Protein AF-A0A4R1BT69-F1 (afdb_monomer_lite)

Foldseek 3Di:
DDDPVVVPPDPPVLLVQLVVLLVVLVVQLVVQVVVVDPVSNVVSPVSSVVSNVVSVVSVVVVVVVVVVVVVVVVVVVVVVVVVVVVVVVVVVVVVVVVVVVVVVVVVVVVVVVVVVVVVVVVVVVVVVVVVVVVVVVVVVVVVVVVVVVVVVVVVVVVVVVVVVVVVVVVVVVVVVVVVVVVVVCVVPPPPPPDD

Structure (mmCIF, N/CA/C/O backbone):
data_AF-A0A4R1BT69-F1
#
_entry.id   AF-A0A4R1BT69-F1
#
loop_
_atom_site.group_PDB
_atom_site.id
_atom_site.type_symbol
_atom_site.label_atom_id
_atom_site.label_alt_id
_atom_site.label_comp_id
_atom_site.label_asym_id
_atom_site.label_entity_id
_atom_site.label_seq_id
_atom_site.pdbx_PDB_ins_code
_atom_site.Cartn_x
_atom_site.Cartn_y
_atom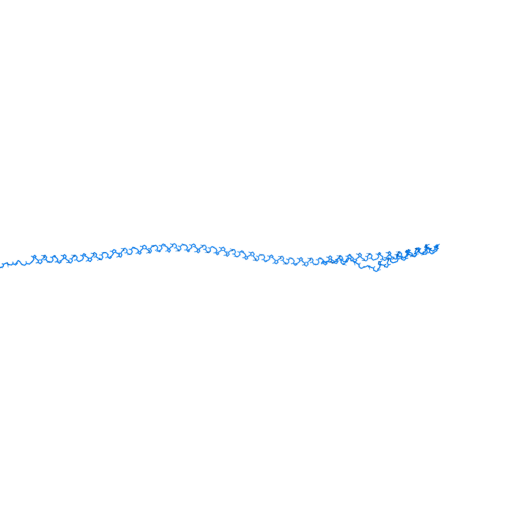_site.Cartn_z
_atom_site.occupancy
_atom_site.B_iso_or_equiv
_atom_site.auth_seq_id
_atom_site.auth_comp_id
_atom_site.auth_asym_id
_atom_site.auth_atom_id
_atom_site.pdbx_PDB_model_num
ATOM 1 N N . MET A 1 1 ? 21.570 1.247 -15.031 1.00 42.03 1 MET A N 1
ATOM 2 C CA . MET A 1 1 ? 21.966 2.538 -15.638 1.00 42.03 1 MET A CA 1
ATOM 3 C C . MET A 1 1 ? 23.028 2.250 -16.687 1.00 42.03 1 MET A C 1
ATOM 5 O O . MET A 1 1 ? 24.064 1.708 -16.329 1.00 42.03 1 MET A O 1
ATOM 9 N N . ALA A 1 2 ? 22.754 2.500 -17.970 1.00 43.34 2 ALA A N 1
ATOM 10 C CA . ALA A 1 2 ? 23.725 2.246 -19.034 1.00 43.34 2 ALA A CA 1
ATOM 11 C C . ALA A 1 2 ? 24.898 3.231 -18.903 1.00 43.34 2 ALA A C 1
ATOM 13 O O . ALA A 1 2 ? 24.708 4.446 -18.959 1.00 43.34 2 ALA A O 1
ATOM 14 N N . THR A 1 3 ? 26.099 2.705 -18.680 1.00 44.31 3 THR A N 1
ATOM 15 C CA . THR A 1 3 ? 27.328 3.484 -18.538 1.00 44.31 3 THR A CA 1
ATOM 16 C C . THR A 1 3 ? 27.692 4.168 -19.860 1.00 44.31 3 THR A C 1
A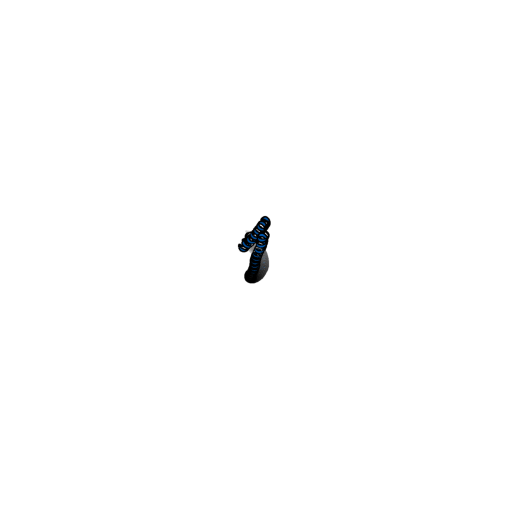TOM 18 O O . THR A 1 3 ? 27.475 3.649 -20.960 1.00 44.31 3 THR A O 1
ATOM 21 N N . SER A 1 4 ? 28.287 5.355 -19.747 1.00 48.50 4 SER A N 1
ATOM 22 C CA . SER A 1 4 ? 28.806 6.216 -20.823 1.00 48.50 4 SER A CA 1
ATOM 23 C C . SER A 1 4 ? 29.787 5.527 -21.792 1.00 48.50 4 SER A C 1
ATOM 25 O O . SER A 1 4 ? 30.089 6.074 -22.853 1.00 48.50 4 SER A O 1
ATOM 27 N N . ALA A 1 5 ? 30.227 4.304 -21.480 1.00 44.75 5 ALA A N 1
ATOM 28 C CA . ALA A 1 5 ? 31.103 3.467 -22.294 1.00 44.75 5 ALA A CA 1
ATOM 29 C C . ALA A 1 5 ? 30.460 2.950 -23.599 1.00 44.75 5 ALA A C 1
ATOM 31 O O . ALA A 1 5 ? 31.175 2.730 -24.574 1.00 44.75 5 ALA A O 1
ATOM 32 N N . SER A 1 6 ? 29.127 2.835 -23.682 1.00 44.69 6 SER A N 1
ATOM 33 C CA . SER A 1 6 ? 28.432 2.416 -24.922 1.00 44.69 6 SER A CA 1
ATOM 34 C C . SER A 1 6 ? 28.472 3.462 -26.046 1.00 44.69 6 SER A C 1
ATOM 36 O O . SER A 1 6 ? 28.169 3.164 -27.201 1.00 44.69 6 SER A O 1
ATOM 38 N N . ARG A 1 7 ? 28.854 4.707 -25.730 1.00 49.44 7 ARG A N 1
ATOM 39 C CA . ARG A 1 7 ? 28.802 5.831 -26.673 1.00 49.44 7 ARG A CA 1
ATOM 40 C C . ARG A 1 7 ? 30.034 5.918 -27.578 1.00 49.44 7 ARG A C 1
ATOM 42 O O . ARG A 1 7 ? 29.995 6.591 -28.606 1.00 49.44 7 ARG A O 1
ATOM 49 N N . ARG A 1 8 ? 31.121 5.213 -27.245 1.00 49.56 8 ARG A N 1
ATOM 50 C CA . ARG A 1 8 ? 32.329 5.150 -28.077 1.00 49.56 8 ARG A CA 1
ATOM 51 C C . ARG A 1 8 ? 32.193 3.993 -29.069 1.00 49.56 8 ARG A C 1
ATOM 53 O O . ARG A 1 8 ? 32.874 2.981 -28.951 1.00 49.56 8 ARG A O 1
ATOM 60 N N . ARG A 1 9 ? 31.267 4.138 -30.028 1.00 60.31 9 ARG A N 1
ATOM 61 C CA . ARG A 1 9 ? 31.115 3.196 -31.151 1.00 60.31 9 ARG A CA 1
ATOM 62 C C . ARG A 1 9 ? 32.493 2.956 -31.774 1.00 60.31 9 ARG A C 1
ATOM 64 O O . ARG A 1 9 ? 33.202 3.907 -32.111 1.00 60.31 9 ARG A O 1
ATOM 71 N N . GLN A 1 10 ? 32.869 1.685 -31.872 1.00 62.44 10 GLN A N 1
ATOM 72 C CA . GLN A 1 10 ? 34.111 1.234 -32.486 1.00 62.44 10 GLN A CA 1
ATOM 73 C C . GLN A 1 10 ? 34.230 1.861 -33.883 1.00 62.44 10 GLN A C 1
ATOM 75 O O . GLN A 1 10 ? 33.261 1.878 -34.644 1.00 62.44 10 GLN A O 1
ATOM 80 N N . ARG A 1 11 ? 35.387 2.457 -34.198 1.00 70.56 11 ARG A N 1
ATOM 81 C CA . ARG A 1 11 ? 35.605 3.109 -35.497 1.00 70.56 11 ARG A CA 1
ATOM 82 C C . ARG A 1 11 ? 35.441 2.058 -36.597 1.00 70.56 11 ARG A C 1
ATOM 84 O O . ARG A 1 11 ? 36.192 1.089 -36.618 1.00 70.56 11 ARG A O 1
ATOM 91 N N . SER A 1 12 ? 34.453 2.243 -37.476 1.00 80.06 12 SER A N 1
ATOM 92 C CA . SER A 1 12 ? 34.194 1.317 -38.583 1.00 80.06 12 SER A CA 1
ATOM 93 C C . SER A 1 12 ? 35.414 1.260 -39.498 1.00 80.06 12 SER A C 1
ATOM 95 O O . SER A 1 12 ? 35.846 2.282 -40.037 1.00 80.06 12 SER A O 1
ATOM 97 N N . THR A 1 13 ? 35.961 0.059 -39.692 1.00 86.12 13 THR A N 1
ATOM 98 C CA . THR A 1 13 ? 37.106 -0.191 -40.580 1.00 86.12 13 THR A CA 1
ATOM 99 C C . THR A 1 13 ? 36.847 0.347 -41.989 1.00 86.12 13 THR A C 1
ATOM 101 O O . THR A 1 13 ? 37.762 0.856 -42.628 1.00 86.12 13 THR A O 1
ATOM 104 N N . ARG A 1 14 ? 35.589 0.330 -42.452 1.00 88.50 14 ARG A N 1
ATOM 105 C CA . ARG A 1 14 ? 35.183 0.857 -43.765 1.00 88.50 14 ARG A CA 1
ATOM 106 C C . ARG A 1 14 ? 35.346 2.374 -43.872 1.00 88.50 14 ARG A C 1
ATOM 108 O O . ARG A 1 14 ? 35.850 2.859 -44.880 1.00 88.50 14 ARG A O 1
ATOM 115 N N . LEU A 1 15 ? 34.981 3.116 -42.824 1.00 89.56 15 LEU A N 1
ATOM 116 C CA . LEU A 1 15 ? 35.206 4.566 -42.747 1.00 89.56 15 LEU A CA 1
ATOM 117 C C . LEU A 1 15 ? 36.703 4.896 -42.683 1.00 89.56 15 LEU A C 1
ATOM 119 O O . LEU A 1 15 ? 37.147 5.851 -43.321 1.00 89.56 15 LEU A O 1
ATOM 123 N N . THR A 1 16 ? 37.494 4.079 -41.981 1.00 92.25 16 THR A N 1
ATOM 124 C CA . THR A 1 16 ? 38.959 4.213 -41.970 1.00 92.25 16 THR A CA 1
ATOM 125 C C . THR A 1 16 ? 39.539 4.011 -43.371 1.00 92.25 16 THR A C 1
ATOM 127 O O . THR A 1 16 ? 40.317 4.845 -43.822 1.00 92.25 16 THR A O 1
ATOM 130 N N . VAL A 1 17 ? 39.114 2.969 -44.097 1.00 93.44 17 VAL A N 1
ATOM 131 C CA . VAL A 1 17 ? 39.547 2.713 -45.484 1.00 93.44 17 VAL A CA 1
ATOM 132 C C . VAL A 1 17 ? 39.166 3.869 -46.410 1.00 93.44 17 VAL A C 1
ATOM 134 O O . VAL A 1 17 ? 40.019 4.352 -47.148 1.00 93.44 17 VAL A O 1
ATOM 137 N N . ALA A 1 18 ? 37.926 4.368 -46.341 1.00 92.19 18 ALA A N 1
ATOM 138 C CA . ALA A 1 18 ? 37.498 5.523 -47.135 1.00 92.19 18 ALA A CA 1
ATOM 139 C C . ALA A 1 18 ? 38.363 6.767 -46.859 1.00 92.19 18 ALA A C 1
ATOM 141 O O . ALA A 1 18 ? 38.771 7.458 -47.789 1.00 92.19 18 ALA A O 1
ATOM 142 N N . THR A 1 19 ? 38.703 7.013 -45.591 1.00 94.50 19 THR A N 1
ATOM 143 C CA . THR A 1 19 ? 39.584 8.123 -45.195 1.00 94.50 19 THR A CA 1
ATOM 144 C C . THR A 1 19 ? 40.998 7.946 -45.754 1.00 94.50 19 THR A C 1
ATOM 146 O O . THR A 1 19 ? 41.560 8.888 -46.305 1.00 94.50 19 THR A O 1
ATOM 149 N N . VAL A 1 20 ? 41.565 6.737 -45.670 1.00 95.62 20 VAL A N 1
ATOM 150 C CA . VAL A 1 20 ? 42.897 6.428 -46.219 1.00 95.62 20 VAL A CA 1
ATOM 151 C C . VAL A 1 20 ? 42.928 6.615 -47.739 1.00 95.62 20 VAL A C 1
ATOM 153 O O . VAL A 1 20 ? 43.878 7.203 -48.248 1.00 95.62 20 VAL A O 1
ATOM 156 N N . LEU A 1 21 ? 41.883 6.198 -48.466 1.00 93.69 21 LEU A N 1
ATOM 157 C CA . LEU A 1 21 ? 41.784 6.406 -49.918 1.00 93.69 21 LEU A CA 1
ATOM 158 C C . LEU A 1 21 ? 41.811 7.895 -50.294 1.00 93.69 21 LEU A C 1
ATOM 160 O O . LEU A 1 21 ? 42.491 8.265 -51.249 1.00 93.69 21 LEU A O 1
ATOM 164 N N . LEU A 1 22 ? 41.124 8.750 -49.529 1.00 95.12 22 LEU A N 1
ATOM 165 C CA . LEU A 1 22 ? 41.146 10.201 -49.744 1.00 95.12 22 LEU A CA 1
ATOM 166 C C . LEU A 1 22 ? 42.527 10.807 -49.464 1.00 95.12 22 LEU A C 1
ATOM 168 O O . LEU A 1 22 ? 42.980 11.666 -50.219 1.00 95.12 22 LEU A O 1
ATOM 172 N N . VAL A 1 23 ? 43.218 10.340 -48.420 1.00 97.38 23 VAL A N 1
ATOM 173 C CA . VAL A 1 23 ? 44.592 10.775 -48.118 1.00 97.38 23 VAL A CA 1
ATOM 174 C C . VAL A 1 23 ? 45.549 10.368 -49.241 1.00 97.38 23 VAL A C 1
ATOM 176 O O . VAL A 1 23 ? 46.329 11.198 -49.700 1.00 97.38 23 VAL A O 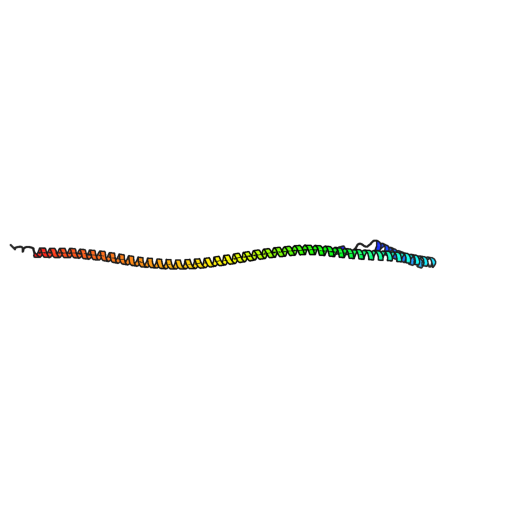1
ATOM 179 N N . ILE A 1 24 ? 45.460 9.128 -49.736 1.00 96.00 24 ILE A N 1
ATOM 180 C CA . ILE A 1 24 ? 46.273 8.654 -50.869 1.00 96.00 24 ILE A CA 1
ATOM 181 C C . ILE A 1 24 ? 45.996 9.498 -52.117 1.00 96.00 24 ILE A C 1
ATOM 183 O O . ILE A 1 24 ? 46.939 9.947 -52.763 1.00 96.00 24 ILE A O 1
ATOM 187 N N . ALA A 1 25 ? 44.725 9.764 -52.433 1.00 93.50 25 ALA A N 1
ATOM 188 C CA . ALA A 1 25 ? 44.349 10.608 -53.565 1.00 93.50 25 ALA A CA 1
ATOM 189 C C . ALA A 1 25 ? 44.987 12.005 -53.474 1.00 93.50 25 ALA A C 1
ATOM 191 O O . ALA A 1 25 ? 45.559 12.484 -54.451 1.00 93.50 25 ALA A O 1
ATOM 192 N N . ALA A 1 26 ? 44.953 12.630 -52.292 1.00 95.12 26 ALA A N 1
ATOM 193 C CA . ALA A 1 26 ? 45.573 13.933 -52.066 1.00 95.12 26 ALA A CA 1
ATOM 194 C C . ALA A 1 26 ? 47.100 13.895 -52.260 1.00 95.12 26 ALA A C 1
ATOM 196 O O . ALA A 1 26 ? 47.651 14.750 -52.951 1.00 95.12 26 ALA A O 1
ATOM 197 N N . VAL A 1 27 ? 47.780 12.885 -51.706 1.00 96.62 27 VAL A N 1
ATOM 198 C CA . VAL A 1 27 ? 49.238 12.716 -51.849 1.00 96.62 27 VAL A CA 1
ATOM 199 C C . VAL A 1 27 ? 49.635 12.520 -53.314 1.00 96.62 27 VAL A C 1
ATOM 201 O O . VAL A 1 27 ? 50.589 13.145 -53.775 1.00 96.62 27 VAL A O 1
ATOM 204 N N . VAL A 1 28 ? 48.889 11.701 -54.063 1.00 94.50 28 VAL A N 1
ATOM 205 C CA . VAL A 1 28 ? 49.145 11.446 -55.490 1.00 94.50 28 VAL A CA 1
ATOM 206 C C . VAL A 1 28 ? 49.007 12.725 -56.319 1.00 94.50 28 VAL A C 1
ATOM 208 O O . VAL A 1 28 ? 49.852 12.988 -57.173 1.00 94.50 28 VAL A O 1
ATOM 211 N N . VAL A 1 29 ? 47.997 13.557 -56.044 1.00 94.12 29 VAL A N 1
ATOM 212 C CA . VAL A 1 29 ? 47.826 14.852 -56.726 1.00 94.12 29 VAL A CA 1
ATOM 213 C C . VAL A 1 29 ? 48.973 15.809 -56.399 1.00 94.12 29 VAL A C 1
ATOM 215 O O . VAL A 1 29 ? 49.535 16.403 -57.316 1.00 94.12 29 VAL A O 1
ATOM 218 N N . ILE A 1 30 ? 49.368 15.923 -55.126 1.00 95.00 30 ILE A N 1
ATOM 219 C CA . ILE A 1 30 ? 50.489 16.780 -54.702 1.00 95.00 30 ILE A CA 1
ATOM 220 C C . ILE A 1 30 ? 51.791 16.354 -55.393 1.00 95.00 30 ILE A C 1
ATOM 222 O O . ILE A 1 30 ? 52.506 17.199 -55.931 1.00 95.00 30 ILE A O 1
ATOM 226 N N . ALA A 1 31 ? 52.080 15.050 -55.427 1.00 92.06 31 ALA A N 1
ATOM 227 C CA . ALA A 1 31 ? 53.257 14.512 -56.105 1.00 92.06 31 ALA A CA 1
ATOM 228 C C . ALA A 1 31 ? 53.215 14.760 -57.624 1.00 92.06 31 ALA A C 1
ATOM 230 O O . ALA A 1 31 ? 54.228 15.134 -58.217 1.00 92.06 31 ALA A O 1
ATOM 231 N N . GLY A 1 32 ? 52.038 14.608 -58.245 1.00 92.62 32 GLY A N 1
ATOM 232 C CA . GLY A 1 32 ? 51.820 14.916 -59.658 1.00 92.62 32 GLY A CA 1
ATOM 233 C C . GLY A 1 32 ? 52.157 16.371 -59.988 1.00 92.62 32 GLY A C 1
ATOM 234 O O . GLY A 1 32 ? 52.947 16.618 -60.898 1.00 92.62 32 GLY A O 1
ATOM 235 N N . VAL A 1 33 ? 51.652 17.319 -59.193 1.00 92.88 33 VAL A N 1
ATOM 236 C CA . VAL A 1 33 ? 51.926 18.757 -59.361 1.00 92.88 33 VAL A CA 1
ATOM 237 C C . VAL A 1 33 ? 53.408 19.080 -59.147 1.00 92.88 33 VAL A C 1
ATOM 239 O O . VAL A 1 33 ? 54.001 19.788 -59.958 1.00 92.88 33 VAL A O 1
ATOM 242 N N . ALA A 1 34 ? 54.031 18.530 -58.100 1.00 94.38 34 ALA A N 1
ATOM 243 C CA . ALA A 1 34 ? 55.442 18.772 -57.789 1.00 94.38 34 ALA A CA 1
ATOM 244 C C . ALA A 1 34 ? 56.402 18.290 -58.893 1.00 94.38 34 ALA A C 1
ATOM 246 O O . ALA A 1 34 ? 57.501 18.823 -59.024 1.00 94.38 34 ALA A O 1
ATOM 247 N N . SER A 1 35 ? 55.988 17.314 -59.708 1.00 93.12 35 SER A N 1
ATOM 248 C CA . SER A 1 35 ? 56.788 16.818 -60.834 1.00 93.12 35 SER A CA 1
ATOM 249 C C . SER A 1 35 ? 56.919 17.813 -61.997 1.00 93.12 35 SER A C 1
ATOM 251 O O . SER A 1 35 ? 57.783 17.632 -62.852 1.00 93.12 35 SER A O 1
ATOM 253 N N . GLY A 1 36 ? 56.038 18.820 -62.083 1.00 89.44 36 GLY A N 1
ATOM 254 C CA . GLY A 1 36 ? 55.970 19.762 -63.208 1.00 89.44 36 GLY A CA 1
ATOM 255 C C . GLY A 1 36 ? 55.502 19.151 -64.540 1.00 89.44 36 GLY A C 1
ATOM 256 O O . GLY A 1 36 ? 55.411 19.860 -65.540 1.00 89.44 36 GLY A O 1
ATOM 257 N N . SER A 1 37 ? 55.183 17.851 -64.581 1.00 92.69 37 SER A N 1
ATOM 258 C CA . SER A 1 37 ? 54.733 17.156 -65.790 1.00 92.69 37 SER A CA 1
ATOM 259 C C . SER A 1 37 ? 53.214 17.219 -65.944 1.00 92.69 37 SER A C 1
ATOM 261 O O . SER A 1 37 ? 52.456 16.738 -65.095 1.00 92.69 37 SER A O 1
ATOM 263 N N . PHE A 1 38 ? 52.759 17.754 -67.081 1.00 91.62 38 PHE A N 1
ATOM 264 C CA . PHE A 1 38 ? 51.335 17.841 -67.410 1.00 91.62 38 PHE A CA 1
ATOM 265 C C . PHE A 1 38 ? 50.664 16.460 -67.467 1.00 91.62 38 PHE A C 1
ATOM 267 O O . PHE A 1 38 ? 49.588 16.269 -66.904 1.00 91.62 38 PHE A O 1
ATOM 274 N N . VAL A 1 39 ? 51.322 15.475 -68.089 1.00 91.19 39 VAL A N 1
ATOM 275 C CA . VAL A 1 39 ? 50.773 14.118 -68.249 1.00 91.19 39 VAL A CA 1
ATOM 276 C C . VAL A 1 39 ? 50.616 13.422 -66.894 1.00 91.19 39 VAL A C 1
ATOM 278 O O . VAL A 1 39 ? 49.573 12.824 -66.630 1.00 91.19 39 VAL A O 1
ATOM 281 N N . LEU A 1 40 ? 51.610 13.545 -66.005 1.00 90.69 40 LEU A N 1
ATOM 282 C CA . LEU A 1 40 ? 51.535 12.970 -64.656 1.00 90.69 40 LEU A CA 1
ATOM 283 C C . LEU A 1 40 ? 50.455 13.649 -63.810 1.00 90.69 40 LEU A C 1
ATOM 285 O O . LEU A 1 40 ? 49.731 12.973 -63.083 1.00 90.69 40 LEU A O 1
ATOM 289 N N . THR A 1 41 ? 50.295 14.966 -63.949 1.00 92.56 41 THR A N 1
ATOM 290 C CA . THR A 1 41 ? 49.253 15.721 -63.240 1.00 92.56 41 THR A CA 1
ATOM 291 C C . THR A 1 41 ? 47.851 15.320 -63.707 1.00 92.56 41 THR A C 1
ATOM 293 O O . THR A 1 41 ? 46.974 15.074 -62.878 1.00 92.56 41 THR A O 1
ATOM 296 N N . ALA A 1 42 ? 47.637 15.181 -65.020 1.00 93.44 42 ALA A N 1
ATOM 297 C CA . ALA A 1 42 ? 46.363 14.730 -65.577 1.00 93.44 42 ALA A CA 1
ATOM 298 C C . ALA A 1 42 ? 46.017 13.297 -65.130 1.00 93.44 42 ALA A C 1
ATOM 300 O O . ALA A 1 42 ? 44.890 13.033 -64.706 1.00 93.44 42 ALA A O 1
ATOM 301 N N . GLY A 1 43 ? 46.995 12.383 -65.146 1.00 94.38 43 GLY A N 1
ATOM 302 C CA . GLY A 1 43 ? 46.823 11.020 -64.636 1.00 94.38 43 GLY A CA 1
ATOM 303 C C . GLY A 1 43 ? 46.491 10.983 -63.139 1.00 94.38 43 GLY A C 1
ATOM 304 O O . GLY A 1 43 ? 45.563 10.283 -62.729 1.00 94.38 43 GLY A O 1
ATOM 305 N N . ALA A 1 44 ? 47.190 11.784 -62.329 1.00 93.62 44 ALA A N 1
ATOM 306 C CA . ALA A 1 44 ? 46.936 11.915 -60.895 1.00 93.62 44 ALA A CA 1
ATOM 307 C C . ALA A 1 44 ? 45.526 12.452 -60.598 1.00 93.62 44 ALA A C 1
ATOM 309 O O . ALA A 1 44 ? 44.858 11.947 -59.696 1.00 93.62 44 ALA A O 1
ATOM 310 N N . ALA A 1 45 ? 45.044 13.422 -61.381 1.00 93.19 45 ALA A N 1
ATOM 311 C CA . ALA A 1 45 ? 43.693 13.960 -61.247 1.00 93.19 45 ALA A CA 1
ATOM 312 C C . ALA A 1 45 ? 42.616 12.897 -61.530 1.00 93.19 45 ALA A C 1
ATOM 314 O O . ALA A 1 45 ? 41.674 12.754 -60.749 1.00 93.19 45 ALA A O 1
ATOM 315 N N . ILE A 1 46 ? 42.773 12.101 -62.594 1.00 96.31 46 ILE A N 1
ATOM 316 C CA . ILE A 1 46 ? 41.843 11.004 -62.910 1.00 96.31 46 ILE A CA 1
ATOM 317 C C . ILE A 1 46 ? 41.854 9.953 -61.792 1.00 96.31 46 ILE A C 1
ATOM 319 O O . ILE A 1 4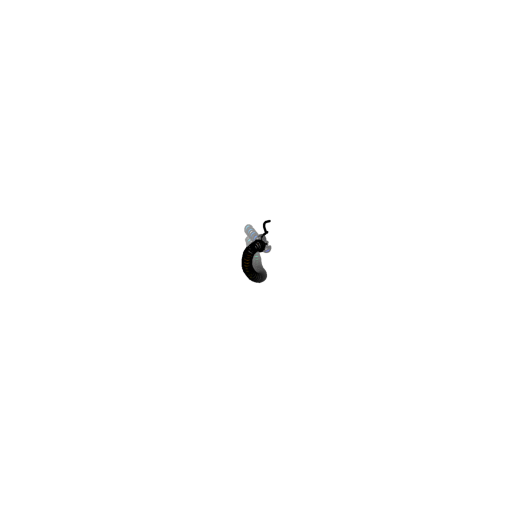6 ? 40.792 9.549 -61.314 1.00 96.31 46 ILE A O 1
ATOM 323 N N . ALA A 1 47 ? 43.039 9.545 -61.327 1.00 93.75 47 ALA A N 1
ATOM 324 C CA . ALA A 1 47 ? 43.167 8.590 -60.228 1.00 93.75 47 ALA A CA 1
ATOM 325 C C . ALA A 1 47 ? 42.502 9.108 -58.940 1.00 93.75 47 ALA A C 1
ATOM 327 O O . ALA A 1 47 ? 41.781 8.363 -58.272 1.00 93.75 47 ALA A O 1
ATOM 328 N N . ALA A 1 48 ? 42.674 10.393 -58.619 1.00 94.56 48 ALA A N 1
ATOM 329 C CA . ALA A 1 48 ? 42.048 11.018 -57.460 1.00 94.56 48 ALA A CA 1
ATOM 330 C C . ALA A 1 48 ? 40.516 11.038 -57.551 1.00 94.56 48 ALA A C 1
ATOM 332 O O . ALA A 1 48 ? 39.851 10.764 -56.552 1.00 94.56 48 ALA A O 1
ATOM 333 N N . LEU A 1 49 ? 39.945 11.287 -58.735 1.00 97.19 49 LEU A N 1
ATOM 334 C CA . LEU A 1 49 ? 38.494 11.216 -58.944 1.00 97.19 49 LEU A CA 1
ATOM 335 C C . LEU A 1 49 ? 37.953 9.798 -58.721 1.00 97.19 49 LEU A C 1
ATOM 337 O O . LEU A 1 49 ? 36.923 9.635 -58.066 1.00 97.19 49 LEU A O 1
ATOM 341 N N . VAL A 1 50 ? 38.658 8.768 -59.201 1.00 96.94 50 VAL A N 1
ATOM 342 C CA . VAL A 1 50 ? 38.264 7.363 -58.998 1.00 96.94 50 VAL A CA 1
ATOM 343 C C . VAL A 1 50 ? 38.331 6.980 -57.516 1.00 96.94 50 VAL A C 1
ATOM 345 O O . VAL A 1 50 ? 37.374 6.414 -56.980 1.00 96.94 50 VAL A O 1
ATOM 348 N N . LEU A 1 51 ? 39.427 7.325 -56.833 1.00 94.31 51 LEU A N 1
ATOM 349 C CA . LEU A 1 51 ? 39.599 7.065 -55.399 1.00 94.31 51 LEU A CA 1
ATOM 350 C C . LEU A 1 51 ? 38.564 7.825 -54.554 1.00 94.31 51 LEU A C 1
ATOM 352 O O . LEU A 1 51 ? 37.985 7.251 -53.629 1.00 94.31 51 LEU A O 1
ATOM 356 N N . GLY A 1 52 ? 38.277 9.081 -54.904 1.00 95.19 52 GLY A N 1
ATOM 357 C CA . GLY A 1 52 ? 37.239 9.893 -54.271 1.00 95.19 52 GLY A CA 1
ATOM 358 C C . GLY A 1 52 ? 35.844 9.292 -54.443 1.00 95.19 52 GLY A C 1
ATOM 359 O O . GLY A 1 52 ? 35.129 9.109 -53.458 1.00 95.19 52 GLY A O 1
ATOM 360 N N . ALA A 1 53 ? 35.476 8.890 -55.664 1.00 96.38 53 ALA A N 1
ATOM 361 C CA . ALA A 1 53 ? 34.193 8.241 -55.936 1.00 96.38 53 ALA A CA 1
ATOM 362 C C . ALA A 1 53 ? 34.026 6.927 -55.149 1.00 96.38 53 ALA A C 1
ATOM 364 O O . ALA A 1 53 ? 32.957 6.668 -54.583 1.00 96.38 53 ALA A O 1
ATOM 365 N N . ALA A 1 54 ? 35.088 6.119 -55.054 1.00 94.75 54 ALA A N 1
ATOM 366 C CA . ALA A 1 54 ? 35.093 4.903 -54.245 1.00 94.75 54 ALA A CA 1
ATOM 367 C C . ALA A 1 54 ? 34.895 5.209 -52.748 1.00 94.75 54 ALA A C 1
ATOM 369 O O . ALA A 1 54 ? 34.045 4.586 -52.104 1.00 94.75 54 ALA A O 1
ATOM 370 N N . ALA A 1 55 ? 35.606 6.203 -52.205 1.00 95.06 55 ALA A N 1
ATOM 371 C CA . ALA A 1 55 ? 35.468 6.628 -50.811 1.00 95.06 55 ALA A CA 1
ATOM 372 C C . ALA A 1 55 ? 34.049 7.141 -50.490 1.00 95.06 55 ALA A C 1
ATOM 374 O O . ALA A 1 55 ? 33.473 6.770 -49.459 1.00 95.06 55 ALA A O 1
ATOM 375 N N . THR A 1 56 ? 33.441 7.926 -51.387 1.00 95.50 56 THR A N 1
ATOM 376 C CA . THR A 1 56 ? 32.059 8.410 -51.237 1.00 95.50 56 THR A CA 1
ATOM 377 C C . THR A 1 56 ? 31.058 7.263 -51.257 1.00 95.50 56 THR A C 1
ATOM 379 O O . THR A 1 56 ? 30.170 7.219 -50.405 1.00 95.50 56 THR A O 1
ATOM 382 N N . LYS A 1 57 ? 31.213 6.292 -52.167 1.00 95.62 57 LYS A N 1
ATOM 383 C CA . LYS A 1 57 ? 30.334 5.114 -52.229 1.00 95.62 57 LYS A CA 1
ATOM 384 C C . LYS A 1 57 ? 30.408 4.286 -50.943 1.00 95.62 57 LYS A C 1
ATOM 386 O O . LYS A 1 57 ? 29.365 3.914 -50.403 1.00 95.62 57 LYS A O 1
ATOM 391 N N . ILE A 1 58 ? 31.618 4.036 -50.432 1.00 94.50 58 ILE A N 1
ATOM 392 C CA . ILE A 1 58 ? 31.822 3.319 -49.163 1.00 94.50 58 ILE A CA 1
ATOM 393 C C . ILE A 1 58 ? 31.110 4.063 -48.027 1.00 94.50 58 ILE A C 1
ATOM 395 O O . ILE A 1 58 ? 30.283 3.472 -47.330 1.00 94.50 58 ILE A O 1
ATOM 399 N N . THR A 1 59 ? 31.350 5.368 -47.899 1.00 94.50 59 THR A N 1
ATOM 400 C CA . THR A 1 59 ? 30.752 6.206 -46.847 1.00 94.50 59 THR A CA 1
ATOM 401 C C . THR A 1 59 ? 29.223 6.234 -46.930 1.00 94.50 59 THR A C 1
ATOM 403 O O . THR A 1 59 ? 28.545 6.089 -45.913 1.00 94.50 59 THR A O 1
ATOM 406 N N . ALA A 1 60 ? 28.665 6.360 -48.137 1.00 94.56 60 ALA A N 1
ATOM 407 C CA . ALA A 1 60 ? 27.222 6.369 -48.356 1.00 94.56 60 ALA A CA 1
ATOM 408 C C . ALA A 1 60 ? 26.572 5.030 -47.975 1.00 94.56 60 ALA A C 1
ATOM 410 O O . ALA A 1 60 ? 25.537 5.016 -47.304 1.00 94.56 60 ALA A O 1
ATOM 411 N N . SER A 1 61 ? 27.191 3.906 -48.356 1.00 94.19 61 SER A N 1
ATOM 412 C CA . SER A 1 61 ? 26.689 2.570 -48.011 1.00 94.19 61 SER A CA 1
ATOM 413 C C . SER A 1 61 ? 26.710 2.311 -46.501 1.00 94.19 61 SER A C 1
ATOM 415 O O . SER A 1 61 ? 25.724 1.823 -45.949 1.00 94.19 61 SER A O 1
ATOM 417 N N . GLU A 1 62 ? 27.774 2.734 -45.817 1.00 93.62 62 GLU A N 1
ATOM 418 C CA . GLU A 1 62 ? 27.907 2.596 -44.367 1.00 93.62 62 GLU A CA 1
ATOM 419 C C . GLU A 1 62 ? 26.897 3.478 -43.620 1.00 93.62 62 GLU A C 1
ATOM 421 O O . GLU A 1 62 ? 26.279 3.041 -42.650 1.00 93.62 62 GLU A O 1
ATOM 426 N N . LEU A 1 63 ? 26.665 4.709 -44.091 1.00 93.06 63 LEU A N 1
ATOM 427 C CA . LEU A 1 63 ? 25.660 5.595 -43.506 1.00 93.06 63 LEU A CA 1
ATOM 428 C C . LEU A 1 63 ? 24.247 5.015 -43.652 1.00 93.06 63 LEU A C 1
ATOM 430 O O . LEU A 1 63 ? 23.465 5.052 -42.698 1.00 93.06 63 LEU A O 1
ATOM 434 N N . ALA A 1 64 ? 23.914 4.471 -44.825 1.00 94.44 64 ALA A N 1
ATOM 435 C CA . ALA A 1 64 ? 22.625 3.831 -45.064 1.00 94.44 64 ALA A CA 1
ATOM 436 C C . ALA A 1 64 ? 22.430 2.600 -44.165 1.00 94.44 64 ALA A C 1
ATOM 438 O O . ALA A 1 64 ? 21.365 2.446 -43.561 1.00 94.44 64 ALA A O 1
ATOM 439 N N . GLN A 1 65 ? 23.460 1.761 -44.029 1.00 93.19 65 GLN A N 1
ATOM 440 C CA . GLN A 1 65 ? 23.444 0.600 -43.142 1.00 93.19 65 GLN A CA 1
ATOM 441 C C . GLN A 1 65 ? 23.283 1.023 -41.672 1.00 93.19 65 GLN A C 1
ATOM 443 O O . GLN A 1 65 ? 22.354 0.574 -41.003 1.00 93.19 65 GLN A O 1
ATOM 448 N N . SER A 1 66 ? 24.097 1.970 -41.204 1.00 91.12 66 SER A N 1
ATOM 449 C CA . SER A 1 66 ? 24.055 2.485 -39.830 1.00 91.12 66 SER A CA 1
ATOM 450 C C . SER A 1 66 ? 22.693 3.092 -39.472 1.00 91.12 66 SER A C 1
ATOM 452 O O . SER A 1 66 ? 22.184 2.891 -38.369 1.00 91.12 66 SER A O 1
ATOM 454 N N . ARG A 1 67 ? 22.042 3.789 -40.417 1.00 94.06 67 ARG A N 1
ATOM 455 C CA . ARG A 1 67 ? 20.676 4.307 -40.226 1.00 94.06 67 ARG A CA 1
ATOM 456 C C . ARG A 1 67 ? 19.644 3.191 -40.073 1.00 94.06 67 ARG A C 1
ATOM 458 O O . ARG A 1 67 ? 18.763 3.315 -39.223 1.00 94.06 67 ARG A O 1
ATOM 465 N N . ARG A 1 68 ? 19.739 2.125 -40.876 1.00 96.00 68 ARG A N 1
ATOM 466 C CA . ARG A 1 68 ? 18.834 0.964 -40.790 1.00 96.00 68 ARG A CA 1
ATOM 467 C C . ARG A 1 68 ? 19.004 0.224 -39.471 1.00 96.00 68 ARG A C 1
ATOM 469 O O . ARG A 1 68 ? 18.008 -0.043 -38.809 1.00 96.00 68 ARG A O 1
ATOM 476 N N . GLU A 1 69 ? 20.242 -0.037 -39.067 1.00 93.44 69 GLU A N 1
ATOM 477 C CA . GLU A 1 69 ? 20.552 -0.667 -37.780 1.00 93.44 69 GLU A CA 1
ATOM 478 C C . GLU A 1 69 ? 20.025 0.176 -36.617 1.00 93.44 69 GLU A C 1
ATOM 480 O O . GLU A 1 69 ? 19.299 -0.332 -35.773 1.00 93.44 69 GLU A O 1
ATOM 485 N N . ALA A 1 70 ? 20.262 1.492 -36.629 1.00 91.56 70 ALA A N 1
ATOM 486 C CA . ALA A 1 70 ? 19.745 2.378 -35.590 1.00 91.56 70 ALA A CA 1
ATOM 487 C C . ALA A 1 70 ? 18.206 2.406 -35.535 1.00 91.56 70 ALA A C 1
ATOM 489 O O . ALA A 1 70 ? 17.627 2.525 -34.456 1.00 91.56 70 ALA A O 1
ATOM 490 N N . ALA A 1 71 ? 17.523 2.320 -36.680 1.00 94.88 71 ALA A N 1
ATOM 491 C CA . ALA A 1 71 ? 16.066 2.215 -36.713 1.00 94.88 71 ALA A CA 1
ATOM 492 C C . ALA A 1 71 ? 15.580 0.868 -36.153 1.00 94.88 71 ALA A C 1
ATOM 494 O O . ALA A 1 71 ? 14.641 0.849 -35.357 1.00 94.88 71 ALA A O 1
ATOM 495 N N . ALA A 1 72 ? 16.244 -0.233 -36.513 1.00 95.94 72 ALA A N 1
ATOM 496 C CA . ALA A 1 72 ? 15.939 -1.568 -36.005 1.00 95.94 72 ALA A CA 1
ATOM 497 C C . ALA A 1 72 ? 16.177 -1.677 -34.490 1.00 95.94 72 ALA A C 1
ATOM 499 O O . ALA A 1 72 ? 15.332 -2.219 -33.779 1.00 95.94 72 ALA A O 1
ATOM 500 N N . ASP A 1 73 ? 17.269 -1.104 -33.984 1.00 95.88 73 ASP A N 1
ATOM 501 C CA . ASP A 1 73 ? 17.590 -1.073 -32.556 1.00 95.88 73 ASP A CA 1
ATOM 502 C C . ASP A 1 73 ? 16.547 -0.282 -31.766 1.00 95.88 73 ASP A C 1
ATOM 504 O O . ASP A 1 73 ? 16.068 -0.752 -30.737 1.00 95.88 73 ASP A O 1
ATOM 508 N N . ARG A 1 74 ? 16.133 0.895 -32.259 1.00 95.12 74 ARG A N 1
ATOM 509 C CA . ARG A 1 74 ? 15.058 1.672 -31.619 1.00 95.12 74 ARG A CA 1
ATOM 510 C C . ARG A 1 74 ? 13.733 0.919 -31.622 1.00 95.12 74 ARG A C 1
ATOM 512 O O . ARG A 1 74 ? 13.032 0.934 -30.616 1.00 95.12 74 ARG A O 1
ATOM 519 N N . ALA A 1 75 ? 13.396 0.254 -32.727 1.00 96.75 75 ALA A N 1
ATOM 520 C CA . ALA A 1 75 ? 12.185 -0.557 -32.807 1.00 96.75 75 ALA A CA 1
ATOM 521 C C . ALA A 1 75 ? 12.226 -1.733 -31.819 1.00 96.75 75 ALA A C 1
ATOM 523 O O . ALA A 1 75 ? 11.221 -2.019 -31.172 1.00 96.75 75 ALA A O 1
ATOM 524 N N . ARG A 1 76 ? 13.385 -2.383 -31.662 1.00 96.19 76 ARG A N 1
ATOM 525 C CA . ARG A 1 76 ? 13.586 -3.453 -30.678 1.00 96.19 76 ARG A CA 1
ATOM 526 C C . ARG A 1 76 ? 13.441 -2.936 -29.251 1.00 96.19 76 ARG A C 1
ATOM 528 O O . ARG A 1 76 ? 12.640 -3.482 -28.505 1.00 96.19 76 ARG A O 1
ATOM 535 N N . GLN A 1 77 ? 14.124 -1.843 -28.916 1.00 96.50 77 GLN A N 1
ATOM 536 C CA . GLN A 1 77 ? 14.013 -1.208 -27.600 1.00 96.50 77 GLN A CA 1
ATOM 537 C C . GLN A 1 77 ? 12.562 -0.835 -27.287 1.00 96.50 77 GLN A C 1
ATOM 539 O O . GLN A 1 77 ? 12.082 -1.124 -26.200 1.00 96.50 77 GLN A O 1
ATOM 544 N N . ALA A 1 78 ? 11.834 -0.244 -28.239 1.00 96.69 78 ALA A N 1
ATOM 545 C CA . ALA A 1 78 ? 10.428 0.101 -28.045 1.00 96.69 78 ALA A CA 1
ATOM 546 C C . ALA A 1 78 ? 9.560 -1.131 -27.734 1.00 96.69 78 ALA A C 1
ATOM 548 O O . ALA A 1 78 ? 8.705 -1.061 -26.852 1.00 96.69 78 ALA A O 1
ATOM 549 N N . ARG A 1 79 ? 9.801 -2.264 -28.411 1.00 97.00 79 ARG A N 1
ATOM 550 C CA . ARG A 1 79 ? 9.103 -3.530 -28.134 1.00 97.00 79 ARG A CA 1
ATOM 551 C C . ARG A 1 79 ? 9.437 -4.060 -26.745 1.00 97.00 79 ARG A C 1
ATOM 553 O O . ARG A 1 79 ? 8.518 -4.281 -25.967 1.00 97.00 79 ARG A O 1
ATOM 560 N N . GLU A 1 80 ? 10.718 -4.154 -26.402 1.00 97.19 80 GLU A N 1
ATOM 561 C CA . GLU A 1 80 ? 11.176 -4.610 -25.081 1.00 97.19 80 GLU A CA 1
ATOM 562 C C . GLU A 1 80 ? 10.598 -3.738 -23.952 1.00 97.19 80 GLU A C 1
ATOM 564 O O . GLU A 1 80 ? 10.088 -4.251 -22.956 1.00 97.19 80 GLU A O 1
ATOM 569 N N . TYR A 1 81 ? 10.593 -2.411 -24.125 1.00 96.12 81 TYR A N 1
ATOM 570 C CA . TYR A 1 81 ? 9.955 -1.495 -23.179 1.00 96.12 81 TYR A CA 1
ATOM 571 C C . TYR A 1 81 ? 8.441 -1.698 -23.099 1.00 96.12 81 TYR A C 1
ATOM 573 O O . TYR A 1 81 ? 7.891 -1.650 -21.996 1.00 96.12 81 TYR A O 1
ATOM 581 N N . SER A 1 82 ? 7.755 -1.926 -24.223 1.00 96.56 82 SER A N 1
ATOM 582 C CA . SER A 1 82 ? 6.310 -2.189 -24.211 1.00 96.56 82 SER A CA 1
ATOM 583 C C . SER A 1 82 ? 5.964 -3.508 -23.517 1.00 96.56 82 SER A C 1
ATOM 585 O O . SER A 1 82 ? 5.015 -3.548 -22.738 1.00 96.56 82 SER A O 1
ATOM 587 N N . GLU A 1 83 ? 6.771 -4.552 -23.714 1.00 97.75 83 GLU A N 1
ATOM 588 C CA . GLU A 1 83 ? 6.604 -5.854 -23.068 1.00 97.75 83 GLU A CA 1
ATOM 589 C C . GLU A 1 83 ? 6.833 -5.737 -21.561 1.00 97.75 83 GLU A C 1
ATOM 591 O O . GLU A 1 83 ? 5.978 -6.141 -20.771 1.00 97.75 83 GLU A O 1
ATOM 596 N N . LEU A 1 84 ? 7.926 -5.087 -21.149 1.00 97.69 84 LEU A N 1
ATOM 597 C CA . LEU A 1 84 ? 8.212 -4.831 -19.739 1.00 97.69 84 LEU A CA 1
ATOM 598 C C . LEU A 1 84 ? 7.107 -3.998 -19.076 1.00 97.69 84 LEU A C 1
ATOM 600 O O . LEU A 1 84 ? 6.713 -4.273 -17.943 1.00 97.69 84 LEU A O 1
ATOM 604 N N . THR A 1 85 ? 6.595 -2.986 -19.779 1.00 97.75 85 THR A N 1
ATOM 605 C CA . THR A 1 85 ? 5.492 -2.152 -19.285 1.00 97.75 85 THR A CA 1
ATOM 606 C C . THR A 1 85 ? 4.211 -2.967 -19.143 1.00 97.75 85 THR A C 1
ATOM 608 O O . THR A 1 85 ? 3.530 -2.840 -18.129 1.00 97.75 85 THR A O 1
ATOM 611 N N . ALA A 1 86 ? 3.901 -3.844 -20.101 1.00 97.69 86 ALA A N 1
ATOM 612 C CA . ALA A 1 86 ? 2.735 -4.718 -20.032 1.00 97.69 86 ALA A CA 1
ATOM 613 C C . ALA A 1 86 ? 2.822 -5.708 -18.859 1.00 97.69 86 ALA A C 1
ATOM 615 O O . ALA A 1 86 ? 1.827 -5.915 -18.165 1.00 97.69 86 ALA A O 1
ATOM 616 N N . VAL A 1 87 ? 4.001 -6.288 -18.602 1.00 97.94 87 VAL A N 1
ATOM 617 C CA . VAL A 1 87 ? 4.232 -7.164 -17.440 1.00 97.94 87 VAL A CA 1
ATOM 618 C C . VAL A 1 87 ? 4.023 -6.390 -16.139 1.00 97.94 87 VAL A C 1
ATOM 620 O O . VAL A 1 87 ? 3.195 -6.790 -15.324 1.00 97.94 87 VAL A O 1
ATOM 623 N N . ARG A 1 88 ? 4.671 -5.230 -15.985 1.00 97.62 88 ARG A N 1
ATOM 624 C CA . ARG A 1 88 ? 4.522 -4.390 -14.784 1.00 97.62 88 ARG A CA 1
ATOM 625 C C . ARG A 1 88 ? 3.092 -3.909 -14.570 1.00 97.62 88 ARG A C 1
ATOM 627 O O . ARG A 1 88 ? 2.641 -3.836 -13.434 1.00 97.62 88 ARG A O 1
ATOM 634 N N . ALA A 1 89 ? 2.368 -3.584 -15.640 1.00 97.88 89 ALA A N 1
ATOM 635 C CA . ALA A 1 89 ? 0.967 -3.187 -15.547 1.00 97.88 89 ALA A CA 1
ATOM 636 C C . ALA A 1 89 ? 0.094 -4.331 -15.009 1.00 97.88 89 ALA A C 1
ATOM 638 O O . ALA A 1 89 ? -0.748 -4.092 -14.147 1.00 97.88 89 ALA A O 1
ATOM 639 N N . LYS A 1 90 ? 0.329 -5.572 -15.462 1.00 98.06 90 LYS A N 1
ATOM 640 C CA . LYS A 1 90 ? -0.361 -6.764 -14.941 1.00 98.06 90 LYS A CA 1
ATOM 641 C C . LYS A 1 90 ? -0.025 -7.024 -13.474 1.00 98.06 90 LYS A C 1
ATOM 643 O O . LYS A 1 90 ? -0.935 -7.250 -12.682 1.00 98.06 90 LYS A O 1
ATOM 648 N N . GLU A 1 91 ? 1.253 -6.961 -13.108 1.00 97.50 91 GLU A N 1
ATOM 649 C CA . GLU A 1 91 ? 1.704 -7.129 -11.720 1.00 97.50 91 GLU A CA 1
ATOM 650 C C . GLU A 1 91 ? 1.091 -6.069 -10.800 1.00 97.50 91 GLU A C 1
ATOM 652 O O . GLU A 1 91 ? 0.559 -6.398 -9.741 1.00 97.50 91 GLU A O 1
ATOM 657 N N . ASN A 1 92 ? 1.099 -4.804 -11.226 1.00 97.81 92 ASN A N 1
ATOM 658 C CA . ASN A 1 92 ? 0.529 -3.708 -10.453 1.00 97.81 92 ASN A CA 1
ATOM 659 C C . ASN A 1 92 ? -0.996 -3.833 -10.319 1.00 97.81 92 ASN A C 1
ATOM 661 O O . ASN A 1 92 ? -1.530 -3.600 -9.241 1.00 97.81 92 ASN A O 1
ATOM 665 N N . ALA A 1 93 ? -1.698 -4.248 -11.378 1.00 98.12 93 ALA A N 1
ATOM 666 C CA . ALA A 1 93 ? -3.136 -4.504 -11.316 1.00 98.12 93 ALA A CA 1
ATOM 667 C C . ALA A 1 93 ? -3.473 -5.636 -10.329 1.00 98.12 93 ALA A C 1
ATOM 669 O O . ALA A 1 93 ? -4.369 -5.481 -9.502 1.00 98.12 93 ALA A O 1
ATOM 670 N N . ALA A 1 94 ? -2.719 -6.741 -10.361 1.00 97.56 94 ALA A N 1
ATOM 671 C CA . ALA A 1 94 ? -2.887 -7.843 -9.414 1.00 97.56 94 ALA A CA 1
ATOM 672 C C . ALA A 1 94 ? -2.577 -7.416 -7.969 1.00 97.56 94 ALA A C 1
ATOM 674 O O . ALA A 1 94 ? -3.287 -7.801 -7.041 1.00 97.56 94 ALA A O 1
ATOM 675 N N . PHE A 1 95 ? -1.546 -6.589 -7.773 1.00 97.94 95 PHE A N 1
ATOM 676 C CA . PHE A 1 95 ? -1.210 -6.032 -6.466 1.00 97.94 95 PHE A CA 1
ATOM 677 C C . PHE A 1 95 ? -2.325 -5.136 -5.919 1.00 97.94 95 PHE A C 1
ATOM 679 O O . PHE A 1 95 ? -2.707 -5.297 -4.761 1.00 97.94 95 PHE A O 1
ATOM 686 N N . ILE A 1 96 ? -2.863 -4.227 -6.741 1.00 98.44 96 ILE A N 1
ATOM 687 C CA . ILE A 1 96 ? -3.965 -3.337 -6.353 1.00 98.44 96 ILE A CA 1
ATOM 688 C C . ILE A 1 96 ? -5.195 -4.158 -5.963 1.00 98.44 96 ILE A C 1
ATOM 690 O O . ILE A 1 96 ? -5.710 -3.959 -4.867 1.00 98.44 96 ILE A O 1
ATOM 694 N N . ALA A 1 97 ? -5.595 -5.134 -6.783 1.00 98.00 97 ALA A N 1
ATOM 695 C CA . ALA A 1 97 ? -6.725 -6.010 -6.471 1.00 98.00 97 ALA A CA 1
ATOM 696 C C . ALA A 1 97 ? -6.515 -6.766 -5.145 1.00 98.00 97 ALA A C 1
ATOM 698 O O . ALA A 1 97 ? -7.389 -6.790 -4.283 1.00 98.00 97 ALA A O 1
ATOM 699 N N . GLY A 1 98 ? -5.317 -7.319 -4.921 1.00 98.31 98 GLY A N 1
ATOM 700 C CA . GLY A 1 98 ? -4.994 -8.001 -3.665 1.00 98.31 98 GLY A CA 1
ATOM 701 C C . GLY A 1 98 ? -4.889 -7.071 -2.448 1.00 98.31 98 GLY A C 1
ATOM 702 O O . GLY A 1 98 ? -4.972 -7.536 -1.309 1.00 98.31 98 GLY A O 1
ATOM 703 N N . MET A 1 99 ? -4.658 -5.773 -2.648 1.00 98.06 99 MET A N 1
ATOM 704 C CA . MET A 1 99 ? -4.710 -4.768 -1.583 1.00 98.06 99 MET A CA 1
ATOM 705 C C . MET A 1 99 ? -6.146 -4.347 -1.280 1.00 98.06 99 MET A C 1
ATOM 707 O O . MET A 1 99 ? -6.481 -4.211 -0.108 1.00 98.06 99 MET A O 1
ATOM 711 N N . GLU A 1 100 ? -6.984 -4.196 -2.304 1.00 98.25 100 GLU A N 1
ATOM 712 C CA . GLU A 1 100 ? -8.409 -3.887 -2.176 1.00 98.25 100 GLU A CA 1
ATOM 713 C C . GLU A 1 100 ? -9.126 -4.958 -1.347 1.00 98.25 100 GLU A C 1
ATOM 715 O O . GLU A 1 100 ? -9.683 -4.632 -0.301 1.00 98.25 100 GLU A O 1
ATOM 720 N N . THR A 1 101 ? -8.955 -6.242 -1.687 1.00 98.19 101 THR A N 1
ATOM 721 C CA . THR A 1 101 ? -9.519 -7.357 -0.901 1.00 98.19 101 THR A CA 1
ATOM 722 C C . THR A 1 101 ? -9.070 -7.322 0.562 1.00 98.19 101 THR A C 1
ATOM 724 O O . THR A 1 101 ? -9.879 -7.462 1.474 1.00 98.19 101 THR A O 1
ATOM 727 N N . ARG A 1 102 ? -7.779 -7.070 0.822 1.00 98.25 102 ARG A N 1
ATOM 728 C CA . ARG A 1 102 ? -7.261 -6.986 2.199 1.00 98.25 102 ARG A CA 1
ATOM 729 C C . ARG A 1 102 ? -7.814 -5.789 2.970 1.00 98.25 102 ARG A C 1
ATOM 731 O O . ARG A 1 102 ? -7.946 -5.864 4.192 1.00 98.25 102 ARG A O 1
ATOM 738 N N . ILE A 1 103 ? -8.080 -4.672 2.295 1.00 98.50 103 ILE A N 1
ATOM 739 C CA . ILE A 1 103 ? -8.703 -3.497 2.912 1.00 98.50 103 ILE A CA 1
ATOM 740 C C . ILE A 1 103 ? -10.154 -3.817 3.271 1.00 98.50 103 ILE A C 1
ATOM 742 O O . ILE A 1 103 ? -10.546 -3.554 4.406 1.00 98.50 103 ILE A O 1
ATOM 746 N N . GLU A 1 104 ? -10.912 -4.429 2.364 1.00 98.38 104 GLU A N 1
ATOM 747 C CA . GLU A 1 104 ? -12.301 -4.837 2.607 1.00 98.38 104 GLU A CA 1
ATOM 748 C C . GLU A 1 104 ? -12.411 -5.824 3.776 1.00 98.38 104 GLU A C 1
ATOM 750 O O . GLU A 1 104 ? -13.209 -5.620 4.693 1.00 98.38 104 GLU A O 1
ATOM 755 N N . GLU A 1 105 ? -11.555 -6.851 3.809 1.00 98.19 105 GLU A N 1
ATOM 756 C CA . GLU A 1 105 ? -11.487 -7.812 4.916 1.00 98.19 105 GLU A CA 1
ATOM 757 C C . GLU A 1 105 ? -11.223 -7.113 6.255 1.00 98.19 105 GLU A C 1
ATOM 759 O O . GLU A 1 105 ? -11.892 -7.385 7.254 1.00 98.19 105 GLU A O 1
ATOM 764 N N . ARG A 1 106 ? -10.272 -6.171 6.285 1.00 98.31 106 ARG A N 1
ATOM 765 C CA . ARG A 1 106 ? -9.956 -5.406 7.499 1.00 98.31 106 ARG A CA 1
ATOM 766 C C . ARG A 1 106 ? -11.094 -4.486 7.916 1.00 98.31 106 ARG A C 1
ATOM 768 O O . ARG A 1 106 ? -11.365 -4.396 9.106 1.00 98.31 106 ARG A O 1
ATOM 775 N N . GLN A 1 107 ? -11.756 -3.818 6.976 1.00 98.44 107 GLN A N 1
ATOM 776 C CA . GLN A 1 107 ? -12.912 -2.970 7.273 1.00 98.44 107 GLN A CA 1
ATOM 777 C C . GLN A 1 107 ? -14.056 -3.786 7.874 1.00 98.44 107 GLN A C 1
ATOM 779 O O . GLN A 1 107 ? -14.655 -3.358 8.859 1.00 98.44 107 GLN A O 1
ATOM 784 N N . LYS A 1 108 ? -14.307 -4.989 7.346 1.00 98.31 108 LYS A N 1
ATOM 785 C CA . LYS A 1 108 ? -15.297 -5.908 7.910 1.00 98.31 108 LYS A CA 1
ATOM 786 C C . LYS A 1 108 ? -14.944 -6.309 9.344 1.00 98.31 108 LYS A C 1
ATOM 788 O O . LYS A 1 108 ? -15.790 -6.197 10.225 1.00 98.31 108 LYS A O 1
ATOM 793 N N . LEU A 1 109 ? -13.692 -6.707 9.588 1.00 98.38 109 LEU A N 1
ATOM 794 C CA . LEU A 1 109 ? -13.217 -7.056 10.931 1.00 98.38 109 LEU A CA 1
ATOM 795 C C . LEU A 1 109 ? -13.320 -5.879 11.908 1.00 98.38 109 LEU A C 1
ATOM 797 O O . LEU A 1 109 ? -13.720 -6.071 13.051 1.00 98.38 109 LEU A O 1
ATOM 801 N N . ILE A 1 110 ? -12.984 -4.663 11.468 1.00 98.50 110 ILE A N 1
ATOM 802 C CA . ILE A 1 110 ? -13.141 -3.454 12.286 1.00 98.50 110 ILE A CA 1
ATOM 803 C C . ILE A 1 110 ? -14.615 -3.256 12.650 1.00 98.50 110 ILE A C 1
ATOM 805 O O . ILE A 1 110 ? -14.913 -3.088 13.827 1.00 98.50 110 ILE A O 1
ATOM 809 N N . GLY A 1 111 ? -15.535 -3.361 11.687 1.00 98.44 111 GLY A N 1
ATOM 810 C CA . GLY A 1 111 ? -16.970 -3.236 11.957 1.00 98.44 111 GLY A CA 1
ATOM 811 C C . GLY A 1 111 ? -17.500 -4.302 12.926 1.00 98.44 111 GLY A C 1
ATOM 812 O O . GLY A 1 111 ? -18.286 -3.993 13.821 1.00 98.44 111 GLY A O 1
ATOM 813 N N . GLU A 1 112 ? -17.038 -5.549 12.802 1.00 98.38 112 GLU A N 1
ATOM 814 C CA . GLU A 1 112 ? -17.375 -6.628 13.742 1.00 98.38 112 GLU A CA 1
ATOM 815 C C . GLU A 1 112 ? -16.850 -6.336 15.159 1.00 98.38 112 GLU A C 1
ATOM 817 O O . GLU A 1 112 ? -17.578 -6.517 16.139 1.00 98.38 112 GLU A O 1
ATOM 822 N N . LEU A 1 113 ? -15.616 -5.834 15.277 1.00 98.50 113 LEU A N 1
ATOM 823 C CA . LEU A 1 113 ? -15.016 -5.451 16.558 1.00 98.50 113 LEU A CA 1
ATOM 824 C C . LEU A 1 113 ? -15.717 -4.247 17.194 1.00 98.50 113 LEU A C 1
ATOM 826 O O . LEU A 1 113 ? -15.942 -4.252 18.402 1.00 98.50 113 LEU A O 1
ATOM 830 N N . GLU A 1 114 ? -16.091 -3.239 16.409 1.00 98.50 114 GLU A N 1
ATOM 831 C CA . GLU A 1 114 ? -16.847 -2.075 16.882 1.00 98.50 114 GLU A CA 1
ATOM 832 C C . GLU A 1 114 ? -18.221 -2.488 17.420 1.00 98.50 114 GLU A C 1
ATOM 834 O O . GLU A 1 114 ? -18.618 -2.069 18.514 1.00 98.50 114 GLU A O 1
ATOM 839 N N . LEU A 1 115 ? -18.923 -3.377 16.708 1.00 98.50 115 LEU A N 1
ATOM 840 C CA . LEU A 1 115 ? -20.203 -3.915 17.162 1.00 98.50 115 LEU A CA 1
ATOM 841 C C . LEU A 1 115 ? -20.039 -4.711 18.463 1.00 98.50 115 LEU A C 1
ATOM 843 O O . LEU A 1 115 ? -20.773 -4.469 19.425 1.00 98.50 115 LEU A O 1
ATOM 847 N N . ALA A 1 116 ? -19.054 -5.611 18.528 1.00 98.12 116 ALA A N 1
ATOM 848 C CA . ALA A 1 116 ? -18.771 -6.399 19.726 1.00 98.12 116 ALA A CA 1
ATOM 849 C C . ALA A 1 116 ? -18.402 -5.510 20.926 1.00 98.12 116 ALA A C 1
ATOM 851 O O . ALA A 1 116 ? -18.906 -5.722 22.031 1.00 98.12 116 ALA A O 1
ATOM 852 N N . LEU A 1 117 ? -17.580 -4.480 20.706 1.00 98.44 117 LEU A N 1
ATOM 853 C CA . LEU A 1 117 ? -17.189 -3.520 21.735 1.00 98.44 117 LEU A CA 1
ATOM 854 C C . LEU A 1 117 ? -18.398 -2.739 22.258 1.00 98.44 117 LEU A C 1
ATOM 856 O O . LEU A 1 117 ? -18.566 -2.624 23.472 1.00 98.44 117 LEU A O 1
ATOM 860 N N . SER A 1 118 ? -19.267 -2.254 21.368 1.00 98.25 118 SER A N 1
ATOM 861 C CA . SER A 1 118 ? -20.489 -1.545 21.767 1.00 98.25 118 SER A CA 1
ATOM 862 C C . SER A 1 118 ? -21.435 -2.439 22.585 1.00 98.25 118 SER A C 1
ATOM 864 O O . SER A 1 118 ? -21.981 -2.007 23.605 1.00 98.25 118 SER A O 1
ATOM 866 N N . GLY A 1 119 ? -21.568 -3.717 22.208 1.00 98.19 119 GLY A N 1
ATOM 867 C CA . GLY A 1 119 ? -22.348 -4.708 22.949 1.00 98.19 119 GLY A CA 1
ATOM 868 C C . GLY A 1 119 ? -21.760 -5.010 24.330 1.00 98.19 119 GLY A C 1
ATOM 869 O O . GLY A 1 119 ? -22.492 -5.062 25.323 1.00 98.19 119 GLY A O 1
ATOM 870 N N . ALA A 1 120 ? -20.434 -5.138 24.420 1.00 98.12 120 ALA A N 1
ATOM 871 C CA . ALA A 1 120 ? -19.733 -5.326 25.686 1.00 98.12 120 ALA A CA 1
ATOM 872 C C . ALA A 1 120 ? -19.907 -4.112 26.613 1.00 98.12 120 ALA A C 1
ATOM 874 O O . ALA A 1 120 ? -20.263 -4.281 27.778 1.00 98.12 120 ALA A O 1
ATOM 875 N N . GLN A 1 121 ? -19.746 -2.890 26.096 1.00 98.31 121 GLN A N 1
ATOM 876 C CA . GLN A 1 121 ? -19.958 -1.653 26.856 1.00 98.31 121 GLN A CA 1
ATOM 877 C C . GLN A 1 121 ? -21.389 -1.543 27.390 1.00 98.31 121 GLN A C 1
ATOM 879 O O . GLN A 1 121 ? -21.588 -1.215 28.561 1.00 98.31 121 GLN A O 1
ATOM 884 N N . ARG A 1 122 ? -22.389 -1.875 26.565 1.00 98.31 122 ARG A N 1
ATOM 885 C CA . ARG A 1 122 ? -23.791 -1.909 26.996 1.00 98.31 122 ARG A CA 1
ATOM 886 C C . ARG A 1 122 ? -24.016 -2.926 28.111 1.00 98.31 122 ARG A C 1
ATOM 888 O O . ARG A 1 122 ? -24.644 -2.598 29.113 1.00 98.31 122 ARG A O 1
ATOM 895 N N . THR A 1 123 ? -23.462 -4.126 27.964 1.00 98.12 123 THR A N 1
ATOM 896 C CA . THR A 1 123 ? -23.564 -5.177 28.984 1.00 98.12 123 THR A CA 1
ATOM 897 C C . THR A 1 123 ? -22.943 -4.720 30.302 1.00 98.12 123 THR A C 1
ATOM 899 O O . THR A 1 123 ? -23.560 -4.884 31.350 1.00 98.12 123 THR A O 1
ATOM 902 N N . VAL A 1 124 ? -21.767 -4.084 30.261 1.00 98.38 124 VAL A N 1
ATOM 903 C CA . VAL A 1 124 ? -21.103 -3.518 31.448 1.00 98.38 124 VAL A CA 1
ATOM 904 C C . VAL A 1 124 ? -21.953 -2.429 32.106 1.00 98.38 124 VAL A C 1
ATOM 906 O O . VAL A 1 124 ? -22.075 -2.400 33.331 1.00 98.38 124 VAL A O 1
ATOM 909 N N . ALA A 1 125 ? -22.576 -1.545 31.325 1.00 98.12 125 ALA A N 1
ATOM 910 C CA . ALA A 1 125 ? -23.473 -0.528 31.869 1.00 98.12 125 ALA A CA 1
ATOM 911 C C . ALA A 1 125 ? -24.695 -1.165 32.555 1.00 98.12 125 ALA A C 1
ATOM 913 O O . ALA A 1 125 ? -25.042 -0.798 33.679 1.00 98.12 125 ALA A O 1
ATOM 914 N N . GLU A 1 126 ? -25.315 -2.162 31.922 1.00 98.12 126 GLU A N 1
ATOM 915 C CA . GLU A 1 126 ? -26.470 -2.879 32.471 1.00 98.12 126 GLU A CA 1
ATOM 916 C C . GLU A 1 126 ? -26.123 -3.658 33.749 1.00 98.12 126 GLU A C 1
ATOM 918 O O . GLU A 1 126 ? -26.884 -3.616 34.719 1.00 98.12 126 GLU A O 1
ATOM 923 N N . THR A 1 127 ? -24.975 -4.342 33.795 1.00 98.06 127 THR A N 1
ATOM 924 C CA . THR A 1 127 ? -24.526 -5.059 34.998 1.00 98.06 127 THR A CA 1
ATOM 925 C C . THR A 1 127 ? -24.174 -4.098 36.126 1.00 98.06 127 THR A C 1
ATOM 927 O O . THR A 1 127 ? -24.565 -4.347 37.264 1.00 98.06 127 THR A O 1
ATOM 930 N N . THR A 1 128 ? -23.528 -2.970 35.822 1.00 97.75 128 THR A N 1
ATOM 931 C CA . THR A 1 128 ? -23.216 -1.925 36.812 1.00 97.75 128 THR A CA 1
ATOM 932 C C . THR A 1 128 ? -24.492 -1.329 37.410 1.00 97.75 128 THR A C 1
ATOM 934 O O . THR A 1 128 ? -24.589 -1.158 38.625 1.00 97.75 128 THR A O 1
ATOM 937 N N . LEU A 1 129 ? -25.512 -1.070 36.582 1.00 97.81 129 LEU A N 1
ATOM 938 C CA . LEU A 1 129 ? -26.813 -0.584 37.050 1.00 97.81 129 LEU A CA 1
ATOM 939 C C . LEU A 1 129 ? -27.520 -1.604 37.950 1.00 97.81 129 LEU A C 1
ATOM 941 O O . LEU A 1 129 ? -28.013 -1.225 39.014 1.00 97.81 129 LEU A O 1
ATOM 945 N N . LYS A 1 130 ? -27.549 -2.884 37.554 1.00 97.56 130 LYS A N 1
ATOM 946 C CA . LYS A 1 130 ? -28.126 -3.968 38.367 1.00 97.56 130 LYS A CA 1
ATOM 947 C C . LYS A 1 130 ? -27.398 -4.106 39.700 1.00 97.56 130 LYS A C 1
ATOM 949 O O . LYS A 1 130 ? -28.048 -4.113 40.739 1.00 97.56 130 LYS A O 1
ATOM 954 N N . LEU A 1 131 ? -26.065 -4.124 39.681 1.00 97.88 131 LEU A N 1
ATOM 955 C CA . LEU A 1 131 ? -25.247 -4.199 40.890 1.00 97.88 131 LEU A CA 1
ATOM 956 C C . LEU A 1 131 ? -25.540 -3.027 41.835 1.00 97.88 131 LEU A C 1
ATOM 958 O O . LEU A 1 131 ? -25.741 -3.239 43.025 1.00 97.88 131 LEU A O 1
ATOM 962 N N . GLY A 1 132 ? -25.644 -1.804 41.309 1.00 97.69 132 GLY A N 1
ATOM 963 C CA . GLY A 1 132 ? -25.995 -0.631 42.111 1.00 97.69 132 GLY A CA 1
ATOM 964 C C . GLY A 1 132 ? -27.413 -0.686 42.694 1.00 97.69 132 GLY A C 1
ATOM 965 O O . GLY A 1 132 ? -27.651 -0.163 43.781 1.00 97.69 132 GLY A O 1
ATOM 966 N N . GLN A 1 133 ? -28.369 -1.313 42.001 1.00 97.75 133 GLN A N 1
ATOM 967 C CA . GLN A 1 133 ? -29.711 -1.548 42.542 1.00 97.75 133 GLN A CA 1
ATOM 968 C C . GLN A 1 133 ? -29.700 -2.599 43.654 1.00 97.75 133 GLN A C 1
ATOM 970 O O . GLN A 1 133 ? -30.313 -2.361 44.692 1.00 97.75 133 GLN A O 1
ATOM 975 N N . GLU A 1 134 ? -28.995 -3.716 43.465 1.00 96.94 134 GLU A N 1
ATOM 976 C CA . GLU A 1 134 ? -28.879 -4.751 44.498 1.00 96.94 134 GLU A CA 1
ATOM 977 C C . GLU A 1 134 ? -28.128 -4.244 45.731 1.00 96.94 134 GLU A C 1
ATOM 979 O O . GLU A 1 134 ? -28.574 -4.492 46.846 1.00 96.94 134 GLU A O 1
ATOM 984 N N . ALA A 1 135 ? -27.066 -3.453 45.555 1.00 97.25 135 ALA A N 1
ATOM 985 C CA . ALA A 1 135 ? -26.348 -2.828 46.665 1.00 97.25 135 ALA A CA 1
ATOM 986 C C . ALA A 1 135 ? -27.278 -1.947 47.519 1.00 97.25 135 ALA A C 1
ATOM 988 O O . ALA A 1 135 ? -27.305 -2.082 48.738 1.00 97.25 135 ALA A O 1
ATOM 989 N N . ARG A 1 136 ? -28.121 -1.119 46.883 1.00 97.19 136 ARG A N 1
ATOM 990 C CA . ARG A 1 136 ? -29.122 -0.308 47.600 1.00 97.19 136 ARG A CA 1
ATOM 991 C C . ARG A 1 136 ? -30.180 -1.156 48.305 1.00 97.19 136 ARG A C 1
ATOM 993 O O . ARG A 1 136 ? -30.630 -0.790 49.387 1.00 97.19 136 ARG A O 1
ATOM 1000 N N . ARG A 1 137 ? -30.613 -2.271 47.706 1.00 96.62 137 ARG A N 1
ATOM 1001 C CA . ARG A 1 137 ? -31.557 -3.191 48.366 1.00 96.62 137 ARG A CA 1
ATOM 1002 C C . ARG A 1 137 ? -30.924 -3.869 49.576 1.00 96.62 137 ARG A C 1
ATOM 1004 O O . ARG A 1 137 ? -31.593 -3.987 50.598 1.00 96.62 137 ARG A O 1
ATOM 1011 N N . ALA A 1 138 ? -29.663 -4.282 49.468 1.00 97.44 138 ALA A N 1
ATOM 1012 C CA . ALA A 1 138 ? -28.911 -4.869 50.570 1.00 97.44 138 ALA A CA 1
ATOM 1013 C C . ALA A 1 138 ? -28.754 -3.870 51.726 1.00 97.44 138 ALA A C 1
ATOM 1015 O O . ALA A 1 138 ? -29.094 -4.208 52.852 1.00 97.44 138 ALA A O 1
ATOM 1016 N N . GLU A 1 139 ? -28.376 -2.622 51.439 1.00 97.88 139 GLU A N 1
ATOM 1017 C CA . GLU A 1 139 ? -28.251 -1.550 52.440 1.00 97.88 139 GLU A CA 1
ATOM 1018 C C . GLU A 1 139 ? -29.584 -1.261 53.160 1.00 97.88 139 GLU A C 1
ATOM 1020 O O . GLU A 1 139 ? -29.639 -1.127 54.385 1.00 97.88 139 GLU A O 1
ATOM 1025 N N . GLN A 1 140 ? -30.697 -1.232 52.417 1.00 97.62 140 GLN A N 1
ATOM 1026 C CA . GLN A 1 140 ? -32.030 -1.088 53.011 1.00 97.62 140 GLN A CA 1
ATOM 1027 C C . GLN A 1 140 ? -32.415 -2.288 53.884 1.00 97.62 140 GLN A C 1
ATOM 1029 O O . GLN A 1 140 ? -33.048 -2.104 54.923 1.00 97.62 140 GLN A O 1
ATOM 1034 N N . ALA A 1 141 ? -32.072 -3.508 53.467 1.00 96.88 141 ALA A N 1
ATOM 1035 C CA . ALA A 1 141 ? -32.333 -4.711 54.249 1.00 96.88 141 ALA A CA 1
ATOM 1036 C C . ALA A 1 141 ? -31.492 -4.736 55.532 1.00 96.88 141 ALA A C 1
ATOM 1038 O O . ALA A 1 141 ? -32.033 -5.012 56.597 1.00 96.88 141 ALA A O 1
ATOM 1039 N N . GLU A 1 142 ? -30.212 -4.374 55.450 1.00 97.38 142 GLU A N 1
ATOM 1040 C CA . GLU A 1 142 ? -29.307 -4.264 56.596 1.00 97.38 142 GLU A CA 1
ATOM 1041 C C . GLU A 1 142 ? -29.811 -3.228 57.605 1.00 97.38 142 GLU A C 1
ATOM 1043 O O . GLU A 1 142 ? -29.927 -3.525 58.791 1.00 97.38 142 GLU A O 1
ATOM 1048 N N . THR A 1 143 ? -30.237 -2.054 57.132 1.00 97.69 143 THR A N 1
ATOM 1049 C CA . THR A 1 143 ? -30.826 -1.019 57.998 1.00 97.69 143 THR A CA 1
ATOM 1050 C C . THR A 1 143 ? -32.078 -1.529 58.719 1.00 97.69 143 THR A C 1
ATOM 1052 O O . THR A 1 143 ? -32.235 -1.308 59.917 1.00 97.69 143 THR A O 1
ATOM 1055 N N . ARG A 1 144 ? -32.963 -2.253 58.016 1.00 97.25 144 ARG A N 1
ATOM 1056 C CA . ARG A 1 144 ? -34.161 -2.854 58.630 1.00 97.25 144 ARG A CA 1
ATOM 1057 C C . ARG A 1 144 ? -33.807 -3.918 59.663 1.00 97.25 144 ARG A C 1
ATOM 1059 O O . ARG A 1 144 ? -34.467 -3.975 60.691 1.00 97.25 144 ARG A O 1
ATOM 1066 N N . LEU A 1 145 ? -32.795 -4.746 59.398 1.00 97.75 145 LEU A N 1
ATOM 1067 C CA . LEU A 1 145 ? -32.323 -5.751 60.353 1.00 97.75 145 LEU A CA 1
ATOM 1068 C C . LEU A 1 145 ? -31.774 -5.098 61.623 1.00 97.75 145 LEU A C 1
ATOM 1070 O O . LEU A 1 145 ? -32.082 -5.564 62.715 1.00 97.75 145 LEU A O 1
ATOM 1074 N N . LEU A 1 146 ? -31.016 -4.007 61.493 1.00 97.75 146 LEU A N 1
ATOM 1075 C CA . LEU A 1 146 ? -30.509 -3.252 62.641 1.00 97.75 146 LEU A CA 1
ATOM 1076 C C . LEU A 1 146 ? -31.642 -2.637 63.470 1.00 97.75 146 LEU A C 1
ATOM 1078 O O . LEU A 1 146 ? -31.620 -2.728 64.695 1.00 97.75 146 LEU A O 1
ATOM 1082 N N . ASP A 1 147 ? -32.639 -2.036 62.820 1.00 97.69 147 ASP A N 1
ATOM 1083 C CA . ASP A 1 147 ? -33.797 -1.470 63.518 1.00 97.69 147 ASP A CA 1
ATOM 1084 C C . ASP A 1 147 ? -34.648 -2.546 64.200 1.00 97.69 147 ASP A C 1
ATOM 1086 O O . ASP A 1 147 ? -35.098 -2.349 65.329 1.00 97.69 147 ASP A O 1
ATOM 1090 N N . GLU A 1 148 ? -34.852 -3.693 63.551 1.00 97.50 148 GLU A N 1
ATOM 1091 C CA . GLU A 1 148 ? -35.607 -4.798 64.140 1.00 97.50 148 GLU A CA 1
ATOM 1092 C C . GLU A 1 148 ? -34.852 -5.440 65.310 1.00 97.50 148 GLU A C 1
ATOM 1094 O O . GLU A 1 148 ? -35.461 -5.722 66.337 1.00 97.50 148 GLU A O 1
ATOM 1099 N N . SER A 1 149 ? -33.524 -5.578 65.209 1.00 97.56 149 SER A N 1
ATOM 1100 C CA . SER A 1 149 ? -32.674 -6.020 66.322 1.00 97.56 149 SER A CA 1
ATOM 1101 C C . SER A 1 149 ? -32.821 -5.099 67.532 1.00 97.56 149 SER A C 1
ATOM 1103 O O . SER A 1 149 ? -33.048 -5.584 68.631 1.00 97.56 149 SER A O 1
ATOM 1105 N N . ARG A 1 150 ? -32.785 -3.772 67.333 1.00 97.75 150 ARG A N 1
ATOM 1106 C CA . ARG A 1 150 ? -32.985 -2.802 68.426 1.00 97.75 150 ARG A CA 1
ATOM 1107 C C . ARG A 1 150 ? -34.363 -2.932 69.071 1.00 97.75 150 ARG A C 1
ATOM 1109 O O . ARG A 1 150 ? -34.479 -2.887 70.288 1.00 97.75 150 ARG A O 1
ATOM 1116 N N . ARG A 1 151 ? -35.419 -3.103 68.268 1.00 97.56 151 ARG A N 1
ATOM 1117 C CA . ARG A 1 151 ? -36.786 -3.294 68.785 1.00 97.56 151 ARG A CA 1
ATOM 1118 C C . ARG A 1 151 ? -36.929 -4.583 69.580 1.00 97.56 151 ARG A C 1
ATOM 1120 O O . ARG A 1 151 ? -37.699 -4.609 70.539 1.00 97.56 151 ARG A O 1
ATOM 1127 N N . LEU A 1 152 ? -36.238 -5.635 69.151 1.00 97.81 152 LEU A N 1
ATOM 1128 C CA . LEU A 1 152 ? -36.196 -6.909 69.849 1.00 97.81 152 LEU A CA 1
ATOM 1129 C C . LEU A 1 152 ? -35.473 -6.753 71.191 1.00 97.81 152 LEU A C 1
ATOM 1131 O O . LEU A 1 152 ? -36.070 -7.102 72.203 1.00 97.81 152 LEU A O 1
ATOM 1135 N N . ASP A 1 153 ? -34.302 -6.114 71.223 1.00 97.94 153 ASP A N 1
ATOM 1136 C CA . ASP A 1 153 ? -33.568 -5.817 72.465 1.00 97.94 153 ASP A CA 1
ATOM 1137 C C . ASP A 1 153 ? -34.418 -4.979 73.450 1.00 97.94 153 ASP A C 1
ATOM 1139 O O . ASP A 1 153 ? -34.505 -5.284 74.644 1.00 97.94 153 ASP A O 1
ATOM 1143 N N . ASP A 1 154 ? -35.120 -3.953 72.953 1.00 97.94 154 ASP A N 1
ATOM 1144 C CA . ASP A 1 154 ? -36.034 -3.123 73.753 1.00 97.94 154 ASP A CA 1
ATOM 1145 C C . ASP A 1 154 ? -37.239 -3.926 74.279 1.00 97.94 154 ASP A C 1
ATOM 1147 O O . ASP A 1 154 ? -37.737 -3.692 75.385 1.00 97.94 154 ASP A O 1
ATOM 1151 N N . ALA A 1 155 ? -37.774 -4.853 73.479 1.00 97.19 155 ALA A N 1
ATOM 1152 C CA . ALA A 1 155 ? -38.879 -5.717 73.883 1.00 97.19 155 ALA A CA 1
ATOM 1153 C C . ALA A 1 155 ? -38.434 -6.763 74.913 1.00 97.19 155 ALA A C 1
ATOM 1155 O O . ALA A 1 155 ? -39.162 -6.988 75.879 1.00 97.19 155 ALA A O 1
ATOM 1156 N N . GLU A 1 156 ? -37.252 -7.354 74.741 1.00 97.62 156 GLU A N 1
ATOM 1157 C CA . GLU A 1 156 ? -36.640 -8.277 75.699 1.00 97.62 156 GLU A CA 1
ATOM 1158 C C . GLU A 1 156 ? -36.356 -7.582 77.032 1.00 97.62 156 GLU A C 1
ATOM 1160 O O . GLU A 1 156 ? -36.706 -8.119 78.083 1.00 97.62 156 GLU A O 1
ATOM 1165 N N . THR A 1 157 ? -35.830 -6.354 76.997 1.00 97.81 157 THR A N 1
ATOM 1166 C CA . THR A 1 157 ? -35.599 -5.542 78.202 1.00 97.81 157 THR A CA 1
ATOM 1167 C C . THR A 1 157 ? -36.910 -5.275 78.943 1.00 97.81 157 THR A C 1
ATOM 1169 O O . THR A 1 157 ? -37.020 -5.577 80.130 1.00 97.81 157 THR A O 1
ATOM 1172 N N . ARG A 1 158 ? -37.954 -4.812 78.239 1.00 96.81 158 ARG A N 1
ATOM 1173 C CA . ARG A 1 158 ? -39.282 -4.594 78.846 1.00 96.81 158 ARG A CA 1
ATOM 1174 C C . ARG A 1 158 ? -39.911 -5.881 79.374 1.00 96.81 158 ARG A C 1
ATOM 1176 O O . ARG A 1 158 ? -40.597 -5.849 80.391 1.00 96.81 158 ARG A O 1
ATOM 1183 N N . ALA A 1 159 ? -39.715 -7.007 78.691 1.00 97.31 159 ALA A N 1
ATOM 1184 C CA . ALA A 1 159 ? -40.200 -8.299 79.159 1.00 97.31 159 ALA A CA 1
ATOM 1185 C C . ALA A 1 159 ? -39.479 -8.730 80.445 1.00 97.31 159 ALA A C 1
ATOM 1187 O O . ALA A 1 159 ? -40.137 -9.193 81.373 1.00 97.31 159 ALA A O 1
ATOM 1188 N N . ALA A 1 160 ? -38.162 -8.530 80.535 1.00 96.81 160 ALA A N 1
ATOM 1189 C CA . ALA A 1 160 ? -37.393 -8.801 81.747 1.00 96.81 160 ALA A CA 1
ATOM 1190 C C . ALA A 1 160 ? -37.849 -7.918 82.922 1.00 96.81 160 ALA A C 1
ATOM 1192 O O . ALA A 1 160 ? -38.099 -8.436 84.009 1.00 96.81 160 ALA A O 1
ATOM 1193 N N . GLU A 1 161 ? -38.040 -6.614 82.697 1.00 97.25 161 GLU A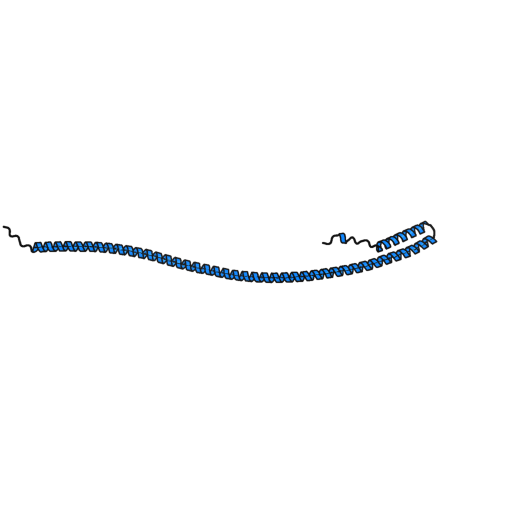 N 1
ATOM 1194 C CA . GLU A 1 161 ? -38.593 -5.686 83.696 1.00 97.25 161 GLU A CA 1
ATOM 1195 C C . GLU A 1 161 ? -40.000 -6.109 84.157 1.00 97.25 161 GLU A C 1
ATOM 1197 O O . GLU A 1 161 ? -40.295 -6.125 85.354 1.00 97.25 161 GLU A O 1
ATOM 1202 N N . ALA A 1 162 ? -40.869 -6.515 83.226 1.00 96.75 162 ALA A N 1
ATOM 1203 C CA . ALA A 1 162 ? -42.205 -7.016 83.543 1.00 96.75 162 ALA A CA 1
ATOM 1204 C C . ALA A 1 162 ? -42.160 -8.312 84.372 1.00 96.75 162 ALA A C 1
ATOM 1206 O O . ALA A 1 162 ? -42.939 -8.470 85.306 1.00 96.75 162 ALA A O 1
ATOM 1207 N N . ILE A 1 163 ? -41.236 -9.230 84.072 1.00 96.56 163 ILE A N 1
ATOM 1208 C CA . ILE A 1 163 ? -41.054 -10.464 84.851 1.00 96.56 163 ILE A CA 1
ATOM 1209 C C . ILE A 1 163 ? -40.615 -10.139 86.285 1.00 96.56 163 ILE A C 1
ATOM 1211 O O . ILE A 1 163 ? -41.158 -10.716 87.225 1.00 96.56 163 ILE A O 1
ATOM 1215 N N . VAL A 1 164 ? -39.669 -9.209 86.462 1.00 97.44 164 VAL A N 1
ATOM 1216 C CA . VAL A 1 164 ? -39.202 -8.784 87.793 1.00 97.44 164 VAL A CA 1
ATOM 1217 C C . VAL A 1 164 ? -40.336 -8.139 88.589 1.00 97.44 164 VAL A C 1
ATOM 1219 O O . VAL A 1 164 ? -40.599 -8.561 89.710 1.00 97.44 164 VAL A O 1
ATOM 1222 N N . THR A 1 165 ? -41.060 -7.187 87.997 1.00 96.94 165 THR A N 1
ATOM 1223 C CA . THR A 1 165 ? -42.180 -6.510 88.679 1.00 96.94 165 THR A CA 1
ATOM 1224 C C . THR A 1 165 ? -43.321 -7.466 89.034 1.00 96.94 165 THR A C 1
ATOM 1226 O O . THR A 1 165 ? -43.913 -7.341 90.101 1.00 96.94 165 THR A O 1
ATOM 1229 N N . VAL A 1 166 ? -43.623 -8.457 88.186 1.00 97.31 166 VAL A N 1
ATOM 1230 C CA . VAL A 1 166 ? -44.598 -9.509 88.520 1.00 97.31 166 VAL A CA 1
ATOM 1231 C C . VAL A 1 166 ? -44.117 -10.338 89.709 1.00 97.31 166 VAL A C 1
ATOM 1233 O O . VAL A 1 166 ? -44.905 -10.568 90.621 1.00 97.31 166 VAL A O 1
ATOM 1236 N N . ALA A 1 167 ? -42.844 -10.739 89.745 1.00 96.81 167 ALA A N 1
ATOM 1237 C CA . ALA A 1 167 ? -42.293 -11.489 90.873 1.00 96.81 167 ALA A CA 1
ATOM 1238 C C . ALA A 1 167 ? -42.322 -10.679 92.186 1.00 96.81 167 ALA A C 1
ATOM 1240 O O . ALA A 1 167 ? -42.645 -11.226 93.240 1.00 96.81 167 ALA A O 1
ATOM 1241 N N . GLU A 1 168 ? -42.038 -9.375 92.126 1.00 96.69 168 GLU A N 1
ATOM 1242 C CA . GLU A 1 168 ? -42.161 -8.459 93.269 1.00 96.69 168 GLU A CA 1
ATOM 1243 C C . GLU A 1 168 ? -43.617 -8.359 93.758 1.00 96.69 168 GLU A C 1
ATOM 1245 O O . GLU A 1 168 ? -43.878 -8.551 94.944 1.00 96.69 168 GLU A O 1
ATOM 1250 N N . LEU A 1 169 ? -44.584 -8.158 92.854 1.00 96.62 169 LEU A N 1
ATOM 1251 C CA . LEU A 1 169 ? -46.013 -8.104 93.196 1.00 96.62 169 LEU A CA 1
ATOM 1252 C C . LEU A 1 169 ? -46.547 -9.435 93.746 1.00 96.62 169 LEU A C 1
ATOM 1254 O O . LEU A 1 169 ? -47.391 -9.449 94.643 1.00 96.62 169 LEU A O 1
ATOM 1258 N N . GLU A 1 170 ? -46.085 -10.568 93.213 1.00 96.75 170 GLU A N 1
ATOM 1259 C CA . GLU A 1 170 ? -46.420 -11.895 93.735 1.00 96.75 170 GLU A CA 1
ATOM 1260 C C . GLU A 1 170 ? -45.904 -12.076 95.167 1.00 96.75 170 GLU A C 1
ATOM 1262 O O . GLU A 1 170 ? -46.642 -12.590 96.013 1.00 96.75 170 GLU A O 1
ATOM 1267 N N . GLN A 1 171 ? -44.686 -11.610 95.461 1.00 96.25 171 GLN A N 1
ATOM 1268 C CA . GLN A 1 171 ? -44.119 -11.622 96.809 1.00 96.25 171 GLN A CA 1
ATOM 1269 C C . GLN A 1 171 ? -44.910 -10.711 97.762 1.00 96.25 171 GLN A C 1
ATOM 1271 O O . GLN A 1 171 ? -45.307 -11.162 98.836 1.00 96.25 171 GLN A O 1
ATOM 1276 N N . GLU A 1 172 ? -45.231 -9.480 97.351 1.00 96.06 172 GLU A N 1
ATOM 1277 C CA . GLU A 1 172 ? -46.084 -8.569 98.130 1.00 96.06 172 GLU A CA 1
ATOM 1278 C C . GLU A 1 172 ? -47.464 -9.184 98.421 1.00 96.06 172 GLU A C 1
ATOM 1280 O O . GLU A 1 172 ? -47.982 -9.072 99.533 1.00 96.06 172 GLU A O 1
ATOM 1285 N N . LEU A 1 173 ? -48.066 -9.888 97.453 1.00 95.81 173 LEU A N 1
ATOM 1286 C CA . LEU A 1 173 ? -49.327 -10.607 97.655 1.00 95.81 173 LEU A CA 1
ATOM 1287 C C . LEU A 1 173 ? -49.204 -11.752 98.665 1.00 95.81 173 LEU A C 1
ATOM 1289 O O . LEU A 1 173 ? -50.162 -12.012 99.401 1.00 95.81 173 LEU A O 1
ATOM 1293 N N . VAL A 1 174 ? -48.079 -12.471 98.679 1.00 96.25 174 VAL A N 1
ATOM 1294 C CA . VAL A 1 174 ? -47.804 -13.521 99.671 1.00 96.25 174 VAL A CA 1
ATOM 1295 C C . VAL A 1 174 ? -47.681 -12.908 101.064 1.00 96.25 174 VAL A C 1
ATOM 1297 O O . VAL A 1 174 ? -48.340 -13.392 101.989 1.00 96.25 174 VAL A O 1
ATOM 1300 N N . ASP A 1 175 ? -46.925 -11.821 101.197 1.00 95.69 175 ASP A N 1
ATOM 1301 C CA . ASP A 1 175 ? -46.716 -11.124 102.467 1.00 95.69 175 ASP A CA 1
ATOM 1302 C C . ASP A 1 175 ? -48.039 -10.544 103.006 1.00 95.69 175 ASP A C 1
ATOM 1304 O O . ASP A 1 175 ? -48.419 -10.820 104.145 1.00 95.69 175 ASP A O 1
ATOM 1308 N N . LEU A 1 176 ? -48.829 -9.864 102.164 1.00 94.94 176 LEU A N 1
ATOM 1309 C CA . LEU A 1 176 ? -50.155 -9.341 102.529 1.00 94.94 176 LEU A CA 1
ATOM 1310 C C . LEU A 1 176 ? -51.139 -10.444 102.944 1.00 94.94 176 LEU A C 1
ATOM 1312 O O . LEU A 1 176 ? -51.931 -10.260 103.872 1.00 94.94 176 LEU A O 1
ATOM 1316 N N . LYS A 1 177 ? -51.116 -11.607 102.278 1.00 94.81 177 LYS A N 1
ATOM 1317 C CA . LYS A 1 177 ? -51.931 -12.767 102.686 1.00 94.81 177 LYS A CA 1
ATOM 1318 C C . LYS A 1 177 ? -51.492 -13.308 104.043 1.00 94.81 177 LYS A C 1
ATOM 1320 O O . LYS A 1 177 ? -52.354 -13.659 104.849 1.00 94.81 177 LYS A O 1
ATOM 1325 N N . ALA A 1 178 ? -50.186 -13.381 104.299 1.00 94.12 178 ALA A N 1
ATOM 1326 C CA . ALA A 1 178 ? -49.652 -13.814 105.586 1.00 94.12 178 ALA A CA 1
ATOM 1327 C C . ALA A 1 178 ? -50.050 -12.844 106.711 1.00 94.12 178 ALA A C 1
ATOM 1329 O O . ALA A 1 178 ? -50.513 -13.290 107.762 1.00 94.12 178 ALA A O 1
ATOM 1330 N N . GLU A 1 179 ? -49.965 -11.532 106.473 1.00 92.88 179 GLU A N 1
ATOM 1331 C CA . GLU A 1 179 ? -50.457 -10.512 107.403 1.00 92.88 179 GLU A CA 1
ATOM 1332 C C . GLU A 1 179 ? -51.959 -10.664 107.666 1.00 92.88 179 GLU A C 1
ATOM 1334 O O . GLU A 1 179 ? -52.377 -10.702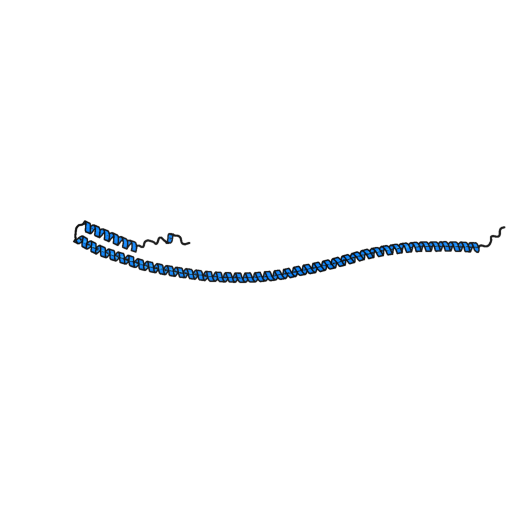 108.823 1.00 92.88 179 GLU A O 1
ATOM 1339 N N . LEU A 1 180 ? -52.782 -10.804 106.621 1.00 92.19 180 LEU A N 1
ATOM 1340 C CA . LEU A 1 180 ? -54.229 -10.991 106.763 1.00 92.19 180 LEU A CA 1
ATOM 1341 C C . LEU A 1 180 ? -54.564 -12.227 107.609 1.00 92.19 180 LEU A C 1
ATOM 1343 O O . LEU A 1 180 ? -55.429 -12.146 108.483 1.00 92.19 180 LEU A O 1
ATOM 1347 N N . HIS A 1 181 ? -53.879 -13.349 107.375 1.00 91.94 181 HIS A N 1
ATOM 1348 C CA . HIS A 1 181 ? -54.031 -14.549 108.196 1.00 91.94 181 HIS A CA 1
ATOM 1349 C C . HIS A 1 181 ? -53.630 -14.293 109.653 1.00 91.94 181 HIS A C 1
ATOM 1351 O O . HIS A 1 181 ? -54.396 -14.637 110.549 1.00 91.94 181 HIS A O 1
ATOM 1357 N N . ALA A 1 182 ? -52.515 -13.601 109.907 1.00 89.19 182 ALA A N 1
ATOM 1358 C CA . ALA A 1 182 ? -52.108 -13.234 111.264 1.00 89.19 182 ALA A CA 1
ATOM 1359 C C . ALA A 1 182 ? -53.146 -12.339 111.975 1.00 89.19 182 ALA A C 1
ATOM 1361 O O . ALA A 1 182 ? -53.433 -12.541 113.157 1.00 89.19 182 ALA A O 1
ATOM 1362 N N . TRP A 1 183 ? -53.761 -11.385 111.265 1.00 89.56 183 TRP A N 1
ATOM 1363 C CA . TRP A 1 183 ? -54.858 -10.562 111.791 1.00 89.56 183 TRP A CA 1
ATOM 1364 C C . TRP A 1 183 ? -56.120 -11.384 112.085 1.00 89.56 183 TRP A C 1
ATOM 1366 O O . TRP A 1 183 ? -56.763 -11.173 113.116 1.00 89.56 183 TRP A O 1
ATOM 1376 N N . GLN A 1 184 ? -56.483 -12.322 111.208 1.00 89.25 184 GLN A N 1
ATOM 1377 C CA . GLN A 1 184 ? -57.624 -13.223 111.409 1.00 89.25 184 GLN A CA 1
ATOM 1378 C C . GLN A 1 184 ? -57.406 -14.160 112.602 1.00 89.25 184 GLN A C 1
ATOM 1380 O O . GLN A 1 184 ? -58.305 -14.313 113.433 1.00 89.25 184 GLN A O 1
ATOM 1385 N N . ASP A 1 185 ? -56.211 -14.731 112.734 1.00 86.19 185 ASP A N 1
ATOM 1386 C CA . ASP A 1 185 ? -55.821 -15.561 113.874 1.00 86.19 185 ASP A CA 1
ATOM 1387 C C . ASP A 1 185 ? -55.843 -14.746 115.175 1.00 86.19 185 ASP A C 1
ATOM 1389 O O . ASP A 1 185 ? -56.371 -15.205 116.186 1.00 86.19 185 ASP A O 1
ATOM 1393 N N . ALA A 1 186 ? -55.366 -13.496 115.158 1.00 81.12 186 ALA A N 1
ATOM 1394 C CA . ALA A 1 186 ? -55.440 -12.597 116.311 1.00 81.12 186 ALA A CA 1
ATOM 1395 C C . ALA A 1 186 ? -56.886 -12.229 116.698 1.00 81.12 186 ALA A C 1
ATOM 1397 O O . ALA A 1 186 ? -57.198 -12.124 117.885 1.00 81.12 186 ALA A O 1
ATOM 1398 N N . ALA A 1 187 ? -57.779 -12.052 115.720 1.00 78.69 187 ALA A N 1
ATOM 1399 C CA . ALA A 1 187 ? -59.193 -11.751 115.955 1.00 78.69 187 ALA A CA 1
ATOM 1400 C C . ALA A 1 187 ? -59.995 -12.969 116.450 1.00 78.69 187 ALA A C 1
ATOM 1402 O O . ALA A 1 187 ? -60.978 -12.807 117.175 1.00 78.69 187 ALA A O 1
ATOM 1403 N N . THR A 1 188 ? -59.587 -14.180 116.062 1.00 75.88 188 THR A N 1
ATOM 1404 C CA . THR A 1 188 ? -60.219 -15.449 116.465 1.00 75.88 188 THR A CA 1
ATOM 1405 C C . THR A 1 188 ? -59.558 -16.094 117.685 1.00 75.88 188 THR A C 1
ATOM 1407 O O . THR A 1 188 ? -60.123 -17.023 118.269 1.00 75.88 188 THR A O 1
ATOM 1410 N N . ALA A 1 189 ? -58.407 -15.578 118.126 1.00 60.97 189 ALA A N 1
ATOM 1411 C CA . ALA A 1 189 ? -57.741 -16.023 119.336 1.00 60.97 189 ALA A CA 1
ATOM 1412 C C . ALA A 1 189 ? -58.669 -15.847 120.556 1.00 60.97 189 ALA A C 1
ATOM 1414 O O . ALA A 1 189 ? -59.164 -14.745 120.820 1.00 60.97 189 ALA A O 1
ATOM 1415 N N . PRO A 1 190 ? -58.911 -16.910 121.346 1.00 55.97 190 PRO A N 1
ATOM 1416 C CA . PRO A 1 190 ? -59.725 -16.804 122.545 1.00 55.97 190 PRO A CA 1
ATOM 1417 C C . PRO A 1 190 ? -59.062 -15.822 123.511 1.00 55.97 190 PRO A C 1
ATOM 1419 O O . PRO A 1 190 ? -57.863 -15.933 123.786 1.00 55.97 190 PRO A O 1
ATOM 1422 N N . LYS A 1 191 ? -59.844 -14.870 124.047 1.00 52.62 191 LYS A N 1
ATOM 1423 C CA . LYS A 1 191 ? -59.410 -14.003 125.152 1.00 52.62 191 LYS A CA 1
ATOM 1424 C C . LYS A 1 191 ? -58.751 -14.890 126.202 1.00 52.62 191 LYS A C 1
ATOM 1426 O O . LYS A 1 191 ? -59.437 -15.691 126.836 1.00 52.62 191 LYS A O 1
ATOM 1431 N N . ARG A 1 192 ? -57.433 -14.760 126.384 1.00 47.22 192 ARG A N 1
ATOM 1432 C CA . ARG A 1 192 ? -56.755 -15.363 127.531 1.00 47.22 192 ARG A CA 1
ATOM 1433 C C . ARG A 1 192 ? -57.450 -14.821 128.773 1.00 47.22 192 ARG A C 1
ATOM 1435 O O . ARG A 1 192 ? -57.359 -13.631 129.064 1.00 47.22 192 ARG A O 1
ATOM 1442 N N . ALA A 1 193 ? -58.186 -15.698 129.448 1.00 45.38 193 ALA A N 1
ATOM 1443 C CA . ALA A 1 193 ? -58.669 -15.453 130.787 1.00 45.38 193 ALA A CA 1
ATOM 1444 C C . ALA A 1 193 ? -57.433 -15.217 131.655 1.00 45.38 193 ALA A C 1
ATOM 1446 O O . ALA A 1 193 ? -56.611 -16.110 131.853 1.00 45.38 193 ALA A O 1
ATOM 1447 N N . THR A 1 194 ? -57.275 -13.972 132.079 1.00 45.06 194 THR A N 1
ATOM 1448 C CA . THR A 1 194 ? -56.397 -13.581 133.171 1.00 45.06 194 THR A CA 1
ATOM 1449 C C . THR A 1 194 ? -56.801 -14.376 134.409 1.00 45.06 194 THR A C 1
ATOM 1451 O O . THR A 1 194 ? -57.948 -14.267 134.851 1.00 45.06 194 THR A O 1
ATOM 1454 N N . ALA A 1 195 ? -55.868 -15.166 134.931 1.00 39.06 195 ALA A N 1
ATOM 1455 C CA . ALA A 1 195 ? -55.864 -15.664 136.299 1.00 39.06 195 ALA A CA 1
ATOM 1456 C C . ALA A 1 195 ? -54.655 -15.047 137.004 1.00 39.06 195 ALA A C 1
ATOM 1458 O O . ALA A 1 195 ? -53.596 -14.951 136.337 1.00 39.06 195 ALA A O 1
#

Secondary structure (DSSP, 8-state):
---GGGGSPPPPHHHHHHHHHHHHHHHHHHHHHHTT-HHHHHHHHHHHHHHHHHHHHHHHHHHHHHHHHHHHHHHHHHHHHHHHHHHHHHHHHHHHHHHHHHHHHHHHHHHHHHHHHHHHHHHHHHHHHHHHHHHHHHHHHHHHHHHHHHHHHHHHHHHHHHHHHHHHHHHHHHHHHHHHHHHHHHHHS------

Organism: NCBI:txid2502782

Sequence (195 aa):
MATSASRRRQRSTRLTVATVLLVIAAVVVIAGVASGSFVLTAGAAIAALVLGAAATKITASELAQSRREAAADRARQAREYSELTAVRAKENAAFIAGMETRIEERQKLIGELELALSGAQRTVAETTLKLGQEARRAEQAETRLLDESRRLDDAETRAAEAIVTVAELEQELVDLKAELHAWQDAATAPKRATA

pLDDT: mean 91.33, std 13.74, range [39.06, 98.5]

Radius of gyration: 69.87 Å; chains: 1; bounding box: 117×37×204 Å